Protein AF-0000000086162799 (afdb_homodimer)

Organism: Pythium oligandrum (NCBI:txid41045)

Structure (mmCIF, N/CA/C/O backbone):
data_AF-0000000086162799-model_v1
#
loop_
_entity.id
_entity.type
_entity.pdbx_description
1 polymer 'Uncharacterized protein'
#
loop_
_atom_site.group_PDB
_atom_site.id
_atom_site.type_symbol
_atom_site.label_atom_id
_atom_site.label_alt_id
_atom_site.label_comp_id
_atom_site.label_asym_id
_atom_site.label_entity_id
_atom_site.label_seq_id
_atom_site.pdbx_PDB_ins_code
_atom_site.Cartn_x
_atom_site.Cartn_y
_atom_site.Cartn_z
_atom_site.occupancy
_atom_site.B_iso_or_equiv
_atom_site.auth_seq_id
_atom_site.auth_comp_id
_atom_site.auth_asym_id
_atom_site.auth_atom_id
_atom_site.pdbx_PDB_model_num
ATOM 1 N N . MET A 1 1 ? -2.451 -15.898 4.535 1 52.12 1 MET A N 1
ATOM 2 C CA . MET A 1 1 ? -1.675 -14.727 4.156 1 52.12 1 MET A CA 1
ATOM 3 C C . MET A 1 1 ? -0.323 -14.711 4.863 1 52.12 1 MET A C 1
ATOM 5 O O . MET A 1 1 ? -0.247 -14.945 6.07 1 52.12 1 MET A O 1
ATOM 9 N N . THR A 1 2 ? 0.793 -15.008 4.191 1 46.12 2 THR A N 1
ATOM 10 C CA . THR A 1 2 ? 2.139 -14.852 4.73 1 46.12 2 THR A CA 1
ATOM 11 C C . THR A 1 2 ? 2.725 -13.5 4.332 1 46.12 2 THR A C 1
ATOM 13 O O . THR A 1 2 ? 2.49 -13.016 3.221 1 46.12 2 THR A O 1
ATOM 16 N N . MET A 1 3 ? 3.17 -12.664 5.352 1 49.47 3 MET A N 1
ATOM 17 C CA . MET A 1 3 ? 3.826 -11.375 5.129 1 49.47 3 MET A CA 1
ATOM 18 C C . MET A 1 3 ? 5.344 -11.531 5.168 1 49.47 3 MET A C 1
ATOM 20 O O . MET A 1 3 ? 5.883 -12.203 6.047 1 49.47 3 MET A O 1
ATOM 24 N N . ALA A 1 4 ? 5.926 -11.344 4.137 1 47.25 4 ALA A N 1
ATOM 25 C CA . ALA A 1 4 ? 7.383 -11.234 4.172 1 47.25 4 ALA A CA 1
ATOM 26 C C . ALA A 1 4 ? 7.816 -9.805 4.488 1 47.25 4 ALA A C 1
ATOM 28 O O . ALA A 1 4 ? 7.434 -8.859 3.789 1 47.25 4 ALA A O 1
ATOM 29 N N . SER A 1 5 ? 8.227 -9.547 5.676 1 52.22 5 SER A N 1
ATOM 30 C CA . SER A 1 5 ? 8.719 -8.234 6.07 1 52.22 5 SER A CA 1
ATOM 31 C C . SER A 1 5 ? 10.07 -8.336 6.777 1 52.22 5 SER A C 1
ATOM 33 O O . SER A 1 5 ? 10.219 -9.102 7.73 1 52.22 5 SER A O 1
ATOM 35 N N . PRO A 1 6 ? 11.227 -7.969 6.199 1 43.97 6 PRO A N 1
ATOM 36 C CA . PRO A 1 6 ? 12.445 -7.902 7.012 1 43.97 6 PRO A CA 1
ATOM 37 C C . PRO A 1 6 ? 12.352 -6.855 8.125 1 43.97 6 PRO A C 1
ATOM 39 O O . PRO A 1 6 ? 12.32 -5.656 7.844 1 43.97 6 PRO A O 1
ATOM 42 N N . ARG A 1 7 ? 11.672 -7.109 9.117 1 46.56 7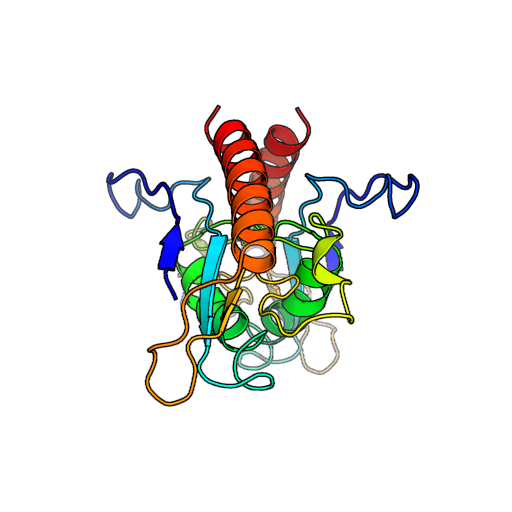 ARG A N 1
ATOM 43 C CA . ARG A 1 7 ? 11.594 -6.172 10.234 1 46.56 7 ARG A CA 1
ATOM 44 C C . ARG A 1 7 ? 12.828 -6.277 11.125 1 46.56 7 ARG A C 1
ATOM 46 O O . ARG A 1 7 ? 13.273 -7.379 11.453 1 46.56 7 ARG A O 1
ATOM 53 N N . SER A 1 8 ? 13.836 -5.301 11.133 1 41.06 8 SER A N 1
ATOM 54 C CA . SER A 1 8 ? 14.766 -5.324 12.266 1 41.06 8 SER A CA 1
ATOM 55 C C . SER A 1 8 ? 14.047 -5.02 13.578 1 41.06 8 SER A C 1
ATOM 57 O O . SER A 1 8 ? 13.078 -4.262 13.594 1 41.06 8 SER A O 1
ATOM 59 N N . ARG A 1 9 ? 14.273 -5.781 14.672 1 35.62 9 ARG A N 1
ATOM 60 C CA . ARG A 1 9 ? 13.766 -5.82 16.047 1 35.62 9 ARG A CA 1
ATOM 61 C C . ARG A 1 9 ? 13.992 -4.488 16.75 1 35.62 9 ARG A C 1
ATOM 63 O O . ARG A 1 9 ? 13.781 -4.375 17.953 1 35.62 9 ARG A O 1
ATOM 70 N N . ASP A 1 10 ? 14.82 -3.58 16.531 1 38.56 10 ASP A N 1
ATOM 71 C CA . ASP A 1 10 ? 15.062 -2.682 17.656 1 38.56 10 ASP A CA 1
ATOM 72 C C . ASP A 1 10 ? 13.797 -1.897 18.016 1 38.56 10 ASP A C 1
ATOM 74 O O . ASP A 1 10 ? 12.836 -1.879 17.25 1 38.56 10 ASP A O 1
ATOM 78 N N . ASP A 1 11 ? 13.922 -0.821 19.109 1 37.22 11 ASP A N 1
ATOM 79 C CA . ASP A 1 11 ? 12.969 -0.041 19.891 1 37.22 11 ASP A CA 1
ATOM 80 C C . ASP A 1 11 ? 11.953 0.659 19 1 37.22 11 ASP A C 1
ATOM 82 O O . ASP A 1 11 ? 12.32 1.235 17.969 1 37.22 11 ASP A O 1
ATOM 86 N N . TRP A 1 12 ? 10.758 0.362 19.25 1 36.38 12 TRP A N 1
ATOM 87 C CA . TRP A 1 12 ? 9.641 0.84 18.453 1 36.38 12 TRP A CA 1
ATOM 88 C C . TRP A 1 12 ? 9.836 2.301 18.062 1 36.38 12 TRP A C 1
ATOM 90 O O . TRP A 1 12 ? 9.352 2.738 17.016 1 36.38 12 TRP A O 1
ATOM 100 N N . ARG A 1 13 ? 10.055 3.252 18.984 1 41.31 13 ARG A N 1
ATOM 101 C CA . ARG A 1 13 ? 10.391 4.66 18.781 1 41.31 13 ARG A CA 1
ATOM 102 C C . ARG A 1 13 ? 11.656 4.809 17.938 1 41.31 13 ARG A C 1
ATOM 104 O O . ARG A 1 13 ? 11.844 5.82 17.266 1 41.31 13 ARG A O 1
ATOM 111 N N . LYS A 1 14 ? 12.719 4.152 18.359 1 43.19 14 LYS A N 1
ATOM 112 C CA . LYS A 1 14 ? 13.875 3.879 17.516 1 43.19 14 LYS A CA 1
ATOM 113 C C . LYS A 1 14 ? 13.477 3.041 16.297 1 43.19 14 LYS A C 1
ATOM 115 O O . LYS A 1 14 ? 14.312 2.758 15.43 1 43.19 14 LYS A O 1
ATOM 120 N N . ALA A 1 15 ? 12.438 2.188 16.156 1 41.62 15 ALA A N 1
ATOM 121 C CA . ALA A 1 15 ? 11.742 1.042 15.586 1 41.62 15 ALA A CA 1
ATOM 122 C C . ALA A 1 15 ? 11.07 1.414 14.266 1 41.62 15 ALA A C 1
ATOM 124 O O . ALA A 1 15 ? 10.555 0.546 13.555 1 41.62 15 ALA A O 1
ATOM 125 N N . PHE A 1 16 ? 10.406 2.494 14.273 1 45.44 16 PHE A N 1
ATOM 126 C CA . PHE A 1 16 ? 9.797 2.602 12.953 1 45.44 16 PHE A CA 1
ATOM 127 C C . PHE A 1 16 ? 10.867 2.666 11.867 1 45.44 16 PHE A C 1
ATOM 129 O O . PHE A 1 16 ? 11.375 3.744 11.555 1 45.44 16 PHE A O 1
ATOM 136 N N . PRO A 1 17 ? 11.477 1.625 11.852 1 48.66 17 PRO A N 1
ATOM 137 C CA . PRO A 1 17 ? 12.461 1.712 10.773 1 48.66 17 PRO A CA 1
ATOM 138 C C . PRO A 1 17 ? 11.898 2.393 9.523 1 48.66 17 PRO A C 1
ATOM 140 O O . PRO A 1 17 ? 10.734 2.188 9.172 1 48.66 17 PRO A O 1
ATOM 143 N N . LEU A 1 18 ? 12.406 3.576 9.297 1 54.09 18 LEU A N 1
ATOM 144 C CA . LEU A 1 18 ? 12.18 4.383 8.102 1 54.09 18 LEU A CA 1
ATOM 145 C C . LEU A 1 18 ? 11.969 3.5 6.879 1 54.09 18 LEU A C 1
ATOM 147 O O . LEU A 1 18 ? 11.344 3.922 5.906 1 54.09 18 LEU A O 1
ATOM 151 N N . PHE A 1 19 ? 12.422 2.146 7.105 1 62.25 19 PHE A N 1
ATOM 152 C CA . PHE A 1 19 ? 12.602 1.577 5.777 1 62.25 19 PHE A CA 1
ATOM 153 C C . PHE A 1 19 ? 12.078 0.145 5.727 1 62.25 19 PHE A C 1
ATOM 155 O O . PHE A 1 19 ? 12.562 -0.669 4.938 1 62.25 19 PHE A O 1
ATOM 162 N N . GLY A 1 20 ? 11.109 -0.149 6.719 1 81.81 20 GLY A N 1
ATOM 163 C CA . GLY A 1 20 ? 10.617 -1.504 6.516 1 81.81 20 GLY A CA 1
ATOM 164 C C . GLY A 1 20 ? 9.711 -1.637 5.305 1 81.81 20 GLY A C 1
ATOM 165 O O . GLY A 1 20 ? 9.078 -0.665 4.887 1 81.81 20 GLY A O 1
ATOM 166 N N . SER A 1 21 ? 9.852 -2.777 4.637 1 91.06 21 SER A N 1
ATOM 167 C CA . SER A 1 21 ? 9.008 -3.08 3.482 1 91.06 21 SER A CA 1
ATOM 168 C C . SER A 1 21 ? 8.273 -4.402 3.668 1 91.06 21 SER A C 1
ATOM 170 O O . SER A 1 21 ? 8.695 -5.25 4.457 1 91.06 21 SER A O 1
ATOM 172 N N . ALA A 1 22 ? 7.176 -4.449 3.062 1 93.44 22 ALA A N 1
ATOM 173 C CA . ALA A 1 22 ? 6.367 -5.664 3.152 1 93.44 22 ALA A CA 1
ATOM 174 C C . ALA A 1 22 ? 5.77 -6.027 1.798 1 93.44 22 ALA A C 1
ATOM 176 O O . ALA A 1 22 ? 5.445 -5.145 0.998 1 93.44 22 ALA A O 1
ATOM 177 N N . GLY A 1 23 ? 5.656 -7.289 1.52 1 94.31 23 GLY A N 1
ATOM 178 C CA . GLY A 1 23 ? 4.879 -7.902 0.453 1 94.31 23 GLY A CA 1
ATOM 179 C C . GLY A 1 23 ? 3.963 -9.008 0.942 1 94.31 23 GLY A C 1
ATOM 180 O O . GLY A 1 23 ? 4.031 -9.406 2.105 1 94.31 23 GLY A O 1
ATOM 181 N N . LEU A 1 24 ? 3.061 -9.445 0.029 1 95.38 24 LEU A N 1
ATOM 182 C CA . LEU A 1 24 ? 2.072 -10.414 0.487 1 95.38 24 LEU A CA 1
ATOM 183 C C . LEU A 1 24 ? 1.956 -11.578 -0.495 1 95.38 24 LEU A C 1
ATOM 185 O O . LEU A 1 24 ? 1.949 -11.367 -1.71 1 95.38 24 LEU A O 1
ATOM 189 N N . PHE A 1 25 ? 1.996 -12.75 0.114 1 96.12 25 PHE A N 1
ATOM 190 C CA . PHE A 1 25 ? 1.562 -13.977 -0.544 1 96.12 25 PHE A CA 1
ATOM 191 C C . PHE A 1 25 ? 0.274 -14.5 0.08 1 96.12 25 PHE A C 1
ATOM 193 O O . PHE A 1 25 ? 0.104 -14.445 1.3 1 96.12 25 PHE A O 1
ATOM 200 N N . PHE A 1 26 ? -0.646 -14.977 -0.765 1 93.75 26 PHE A N 1
ATOM 201 C CA . PHE A 1 26 ? -1.886 -15.438 -0.149 1 93.75 26 PHE A CA 1
ATOM 202 C C . PHE A 1 26 ? -2.369 -16.719 -0.797 1 93.75 26 PHE A C 1
ATOM 204 O O . PHE A 1 26 ? -1.977 -17.047 -1.92 1 93.75 26 PHE A O 1
ATOM 211 N N . SER A 1 27 ? -3.074 -17.5 -0.075 1 94.62 27 SER A N 1
ATOM 212 C CA . SER A 1 27 ? -3.74 -18.734 -0.477 1 94.62 27 SER A CA 1
ATOM 213 C C . SER A 1 27 ? -5.25 -18.625 -0.299 1 94.62 27 SER A C 1
ATOM 215 O O . SER A 1 27 ? -5.73 -18.266 0.777 1 94.62 27 SER A O 1
ATOM 217 N N . ILE A 1 28 ? -5.953 -18.906 -1.344 1 93.5 28 ILE A N 1
ATOM 218 C CA . ILE A 1 28 ? -7.395 -18.672 -1.33 1 93.5 28 ILE A CA 1
ATOM 219 C C . ILE A 1 28 ? -8.133 -19.953 -1.701 1 93.5 28 ILE A C 1
ATOM 221 O O . ILE A 1 28 ? -7.621 -20.766 -2.477 1 93.5 28 ILE A O 1
ATOM 225 N N . GLY A 1 29 ? -9.305 -20.094 -1.193 1 93.5 29 GLY A N 1
ATOM 226 C CA . GLY A 1 29 ? -10.023 -21.344 -1.344 1 93.5 29 GLY A CA 1
ATOM 227 C C . GLY A 1 29 ? -10.852 -21.406 -2.609 1 93.5 29 GLY A C 1
ATOM 228 O O . GLY A 1 29 ? -11.227 -22.5 -3.061 1 93.5 29 GLY A O 1
ATOM 229 N N . THR A 1 30 ? -11.25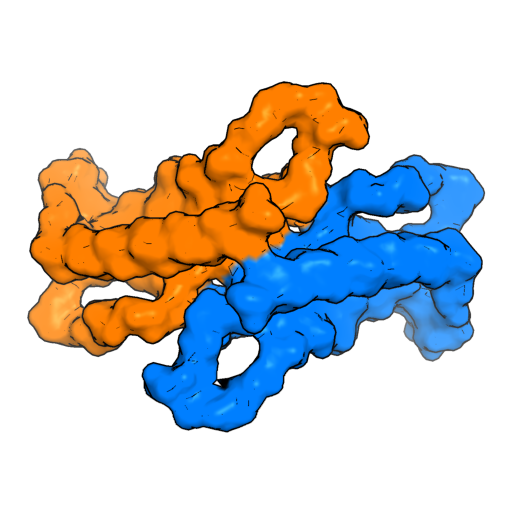8 -20.266 -3.143 1 92.38 30 THR A N 1
ATOM 230 C CA . THR A 1 30 ? -12.125 -20.219 -4.316 1 92.38 30 THR A CA 1
ATOM 231 C C . THR A 1 30 ? -11.562 -19.266 -5.363 1 92.38 30 THR A C 1
ATOM 233 O O . THR A 1 30 ? -10.719 -18.422 -5.051 1 92.38 30 THR A O 1
ATOM 236 N N . LEU A 1 31 ? -11.922 -19.359 -6.625 1 88.81 31 LEU A N 1
ATOM 237 C CA . LEU A 1 31 ? -11.422 -18.547 -7.727 1 88.81 31 LEU A CA 1
ATOM 238 C C . LEU A 1 31 ? -11.734 -17.062 -7.504 1 88.81 31 LEU A C 1
ATOM 240 O O . LEU A 1 31 ? -10.898 -16.203 -7.77 1 88.81 31 LEU A O 1
ATOM 244 N N . GLY A 1 32 ? -12.898 -16.672 -7.066 1 82.69 32 GLY A N 1
ATOM 245 C CA . GLY A 1 32 ? -13.344 -15.297 -6.992 1 82.69 32 GLY A CA 1
ATOM 246 C C . GLY A 1 32 ? -13.172 -14.688 -5.609 1 82.69 32 GLY A C 1
ATOM 247 O O . GLY A 1 32 ? -13.43 -13.5 -5.414 1 82.69 32 GLY A O 1
ATOM 248 N N . GLY A 1 33 ? -12.773 -15.477 -4.715 1 85 33 GLY A N 1
ATOM 249 C CA . GLY A 1 33 ? -12.789 -15.008 -3.34 1 85 33 GLY A CA 1
ATOM 250 C C . GLY A 1 33 ? -11.406 -14.656 -2.812 1 85 33 GLY A C 1
ATOM 251 O O . GLY A 1 33 ? -10.547 -15.523 -2.686 1 85 33 GLY A O 1
ATOM 252 N N . GLY A 1 34 ? -11.164 -13.336 -2.514 1 90.31 34 GLY A N 1
ATOM 253 C CA . GLY A 1 34 ? -10.055 -12.992 -1.644 1 90.31 34 GLY A CA 1
ATOM 254 C C . GLY A 1 34 ? -8.773 -12.703 -2.4 1 90.31 34 GLY A C 1
ATOM 255 O O . GLY A 1 34 ? -7.73 -12.438 -1.792 1 90.31 34 GLY A O 1
ATOM 256 N N . GLN A 1 35 ? -8.812 -12.766 -3.799 1 91.12 35 GLN A N 1
ATOM 257 C CA . GLN A 1 35 ? -7.59 -12.5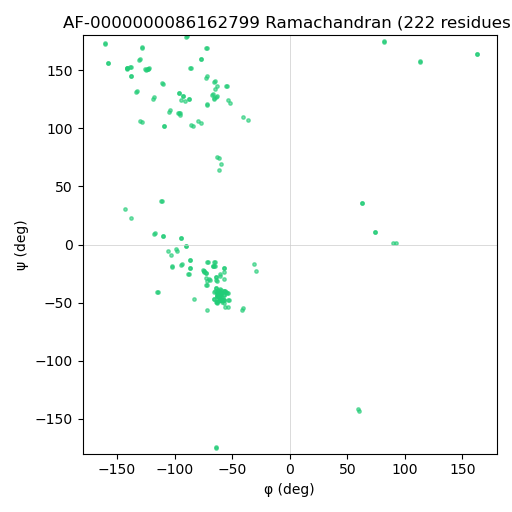55 -4.566 1 91.12 35 GLN A CA 1
ATOM 258 C C . GLN A 1 35 ? -7.062 -11.141 -4.387 1 91.12 35 GLN A C 1
ATOM 260 O O . GLN A 1 35 ? -5.852 -10.906 -4.438 1 91.12 35 GLN A O 1
ATOM 265 N N . GLU A 1 36 ? -7.969 -10.195 -4.109 1 93.12 36 GLU A N 1
ATOM 266 C CA . GLU A 1 36 ? -7.562 -8.805 -3.941 1 93.12 36 GLU A CA 1
ATOM 267 C C . GLU A 1 36 ? -7.793 -8.328 -2.51 1 93.12 36 GLU A C 1
ATOM 269 O O . GLU A 1 36 ? -6.926 -7.688 -1.915 1 93.12 36 GLU A O 1
ATOM 274 N N . THR A 1 37 ? -8.953 -8.742 -1.933 1 94.25 37 THR A N 1
ATOM 275 C CA . THR A 1 37 ? -9.367 -8.148 -0.667 1 94.25 37 THR A CA 1
ATOM 276 C C . THR A 1 37 ? -8.5 -8.656 0.479 1 94.25 37 THR A C 1
ATOM 278 O O . THR A 1 37 ? -8.297 -7.949 1.47 1 94.25 37 THR A O 1
ATOM 281 N N . THR A 1 38 ? -7.988 -9.859 0.362 1 93.19 38 THR A N 1
ATOM 282 C CA . THR A 1 38 ? -7.102 -10.359 1.404 1 93.19 38 THR A CA 1
ATOM 283 C C . THR A 1 38 ? -5.891 -9.445 1.57 1 93.19 38 THR A C 1
ATOM 285 O O . THR A 1 38 ? -5.594 -9 2.68 1 93.19 38 THR A O 1
ATOM 288 N N . ALA A 1 39 ? -5.238 -9.102 0.548 1 93 39 ALA A N 1
ATOM 289 C CA . ALA A 1 39 ? -4.094 -8.203 0.594 1 93 39 ALA A CA 1
ATOM 290 C C . ALA A 1 39 ? -4.52 -6.797 1.016 1 93 39 ALA A C 1
ATOM 292 O O . ALA A 1 39 ? -3.887 -6.18 1.878 1 93 39 ALA A O 1
ATOM 293 N N . TYR A 1 40 ? -5.566 -6.344 0.387 1 95.12 40 TYR A N 1
ATOM 294 C CA . TYR A 1 40 ? -6.07 -5.008 0.664 1 95.12 40 TYR A CA 1
ATOM 295 C C . TYR A 1 40 ? -6.332 -4.82 2.154 1 95.12 40 TYR A C 1
ATOM 297 O O . TYR A 1 40 ? -6 -3.777 2.723 1 95.12 40 TYR A O 1
ATOM 305 N N . SER A 1 41 ? -6.883 -5.801 2.805 1 95.12 41 SER A N 1
ATOM 306 C CA . SER A 1 41 ? -7.281 -5.703 4.203 1 95.12 41 SER A CA 1
ATOM 307 C C . SER A 1 41 ? -6.066 -5.691 5.125 1 95.12 41 SER A C 1
ATOM 309 O O . SER A 1 41 ? -6.176 -5.34 6.301 1 95.12 41 SER A O 1
ATOM 311 N N . ALA A 1 42 ? -4.902 -6.055 4.645 1 94.62 42 ALA A N 1
ATOM 312 C CA . ALA A 1 42 ? -3.688 -6.07 5.457 1 94.62 42 ALA A CA 1
ATOM 313 C C . ALA A 1 42 ? -3.01 -4.703 5.457 1 94.62 42 ALA A C 1
ATOM 315 O O . ALA A 1 42 ? -2.143 -4.434 6.289 1 94.62 42 ALA A O 1
ATOM 316 N N . LEU A 1 43 ? -3.385 -3.848 4.617 1 95.06 43 LEU A N 1
ATOM 317 C CA . LEU A 1 43 ? -2.635 -2.625 4.352 1 95.06 43 LEU A CA 1
ATOM 318 C C . LEU A 1 43 ? -2.752 -1.652 5.523 1 95.06 43 LEU A C 1
ATOM 320 O O . LEU A 1 43 ? -1.795 -0.944 5.844 1 95.06 43 LEU A O 1
ATOM 324 N N . PRO A 1 44 ? -3.928 -1.615 6.195 1 94.31 44 PRO A N 1
ATOM 325 C CA . PRO A 1 44 ? -3.941 -0.75 7.375 1 94.31 44 PRO A CA 1
ATOM 326 C C . PRO A 1 44 ? -2.859 -1.115 8.391 1 94.31 44 PRO A C 1
ATOM 328 O O . PRO A 1 44 ? -2.219 -0.229 8.961 1 94.31 44 PRO A O 1
ATOM 331 N N . PHE A 1 45 ? -2.648 -2.42 8.578 1 92.12 45 PHE A N 1
ATOM 332 C CA . PHE A 1 45 ? -1.582 -2.836 9.477 1 92.12 45 PHE A CA 1
ATOM 333 C C . PHE A 1 45 ? -0.229 -2.338 8.984 1 92.12 45 PHE A C 1
ATOM 335 O O . PHE A 1 45 ? 0.578 -1.834 9.773 1 92.12 45 PHE A O 1
ATOM 342 N N . PHE A 1 46 ? 0.019 -2.424 7.699 1 92.44 46 PHE A N 1
ATOM 343 C CA . PHE A 1 46 ? 1.29 -1.976 7.145 1 92.44 46 PHE A CA 1
ATOM 344 C C . PHE A 1 46 ? 1.483 -0.481 7.371 1 92.44 46 PHE A C 1
ATOM 346 O O . PHE A 1 46 ? 2.545 -0.049 7.828 1 92.44 46 PHE A O 1
ATOM 353 N N . ALA A 1 47 ? 0.489 0.322 7.082 1 93.5 47 ALA A N 1
ATOM 354 C CA . ALA A 1 47 ? 0.58 1.771 7.238 1 93.5 47 ALA A CA 1
ATOM 355 C C . ALA A 1 47 ? 0.854 2.148 8.688 1 93.5 47 ALA A C 1
ATOM 357 O O . ALA A 1 47 ? 1.723 2.977 8.969 1 93.5 47 ALA A O 1
ATOM 358 N N . HIS A 1 48 ? 0.179 1.448 9.609 1 92.81 48 HIS A N 1
ATOM 359 C CA . HIS A 1 48 ? 0.318 1.793 11.023 1 92.81 48 HIS A CA 1
ATOM 360 C C . HIS A 1 48 ? 1.666 1.337 11.57 1 92.81 48 HIS A C 1
ATOM 362 O O . HIS A 1 48 ? 2.197 1.94 12.508 1 92.81 48 HIS A O 1
ATOM 368 N N . GLN A 1 49 ? 2.234 0.372 10.914 1 90.62 49 GLN A N 1
ATOM 369 C CA . GLN A 1 49 ? 3.551 -0.103 11.328 1 90.62 49 GLN A CA 1
ATOM 370 C C . GLN A 1 49 ? 4.656 0.589 10.531 1 90.62 49 GLN A C 1
ATOM 372 O O . GLN A 1 49 ? 5.828 0.214 10.633 1 90.62 49 GLN A O 1
ATOM 377 N N . SER A 1 50 ? 4.289 1.536 9.734 1 91.38 50 SER A N 1
ATOM 378 C CA . SER A 1 50 ? 5.23 2.332 8.953 1 91.38 50 SER A CA 1
ATOM 379 C C . SER A 1 50 ? 5.992 1.465 7.957 1 91.38 50 SER A C 1
ATOM 381 O O . SER A 1 50 ? 7.191 1.661 7.746 1 91.38 50 SER A O 1
ATOM 383 N N . LEU A 1 51 ? 5.309 0.476 7.41 1 90.94 51 LEU A N 1
ATOM 384 C CA . LEU A 1 51 ? 5.918 -0.409 6.422 1 90.94 51 LEU A CA 1
ATOM 385 C C . LEU A 1 51 ? 5.582 0.044 5.008 1 90.94 51 LEU A C 1
ATOM 387 O O . LEU A 1 51 ? 4.422 0.346 4.707 1 90.94 51 LEU A O 1
ATOM 391 N N . THR A 1 52 ? 6.602 0.137 4.195 1 92.44 52 THR A N 1
ATOM 392 C CA . THR A 1 52 ? 6.422 0.364 2.764 1 92.44 52 THR A CA 1
ATOM 393 C C . THR A 1 52 ? 5.875 -0.887 2.084 1 92.44 52 THR A C 1
ATOM 395 O O . THR A 1 52 ? 6.461 -1.966 2.193 1 92.44 52 THR A O 1
ATOM 398 N N . TYR A 1 53 ? 4.727 -0.77 1.474 1 93.62 53 TYR A N 1
ATOM 399 C CA . TYR A 1 53 ? 4.137 -1.911 0.78 1 93.62 53 TYR A CA 1
ATOM 400 C C . TYR A 1 53 ? 4.645 -1.997 -0.654 1 93.62 53 TYR A C 1
ATOM 402 O O . TYR A 1 53 ? 4.512 -1.042 -1.425 1 93.62 53 TYR A O 1
ATOM 410 N N . VAL A 1 54 ? 5.18 -3.148 -0.956 1 93.69 54 VAL A N 1
ATOM 411 C CA . VAL A 1 54 ? 5.68 -3.445 -2.295 1 93.69 54 VAL A CA 1
ATOM 412 C C . VAL A 1 54 ? 4.758 -4.453 -2.98 1 93.69 54 VAL A C 1
ATOM 414 O O . VAL A 1 54 ? 4.836 -5.652 -2.719 1 93.69 54 VAL A O 1
ATOM 417 N N . PRO A 1 55 ? 3.918 -3.973 -3.863 1 95 55 PRO A N 1
ATOM 418 C CA . PRO A 1 55 ? 3.039 -4.914 -4.559 1 95 55 PRO A CA 1
ATOM 419 C C . PRO A 1 55 ? 3.758 -5.695 -5.656 1 95 55 PRO A C 1
ATOM 421 O O . PRO A 1 55 ? 4.832 -5.289 -6.102 1 95 55 PRO A O 1
ATOM 424 N N . LEU A 1 56 ? 3.166 -6.852 -6.047 1 94.31 56 LEU A N 1
ATOM 425 C CA . LEU A 1 56 ? 3.619 -7.531 -7.258 1 94.31 56 LEU A CA 1
ATOM 426 C C . LEU A 1 56 ? 3.389 -6.664 -8.492 1 94.31 56 LEU A C 1
ATOM 428 O O . LEU A 1 56 ? 4.254 -6.57 -9.359 1 94.31 56 LEU A O 1
ATOM 432 N N . GLY A 1 57 ? 2.221 -6.043 -8.484 1 93.19 57 GLY A N 1
ATOM 433 C CA . GLY A 1 57 ? 1.82 -5.371 -9.711 1 93.19 57 GLY A CA 1
ATOM 434 C C . GLY A 1 57 ? 1.708 -6.305 -10.898 1 93.19 57 GLY A C 1
ATOM 435 O O . GLY A 1 57 ? 1.189 -7.418 -10.773 1 93.19 57 GLY A O 1
ATOM 436 N N . TYR A 1 58 ? 2.109 -5.789 -12.062 1 91.44 58 TYR A N 1
ATOM 437 C CA . TYR A 1 58 ? 2.068 -6.613 -13.266 1 91.44 58 TYR A CA 1
ATOM 438 C C . TYR A 1 58 ? 3.475 -6.953 -13.742 1 91.44 58 TYR A C 1
ATOM 440 O O . TYR A 1 58 ? 3.734 -7 -14.945 1 91.44 58 TYR A O 1
ATOM 448 N N . ARG A 1 59 ? 4.258 -7.172 -12.75 1 90.06 59 ARG A N 1
ATOM 449 C CA . ARG A 1 59 ? 5.637 -7.543 -13.055 1 90.06 59 ARG A CA 1
ATOM 450 C C . ARG A 1 59 ? 5.703 -8.945 -13.656 1 90.06 59 ARG A C 1
ATOM 452 O O . ARG A 1 59 ? 6.656 -9.273 -14.367 1 90.06 59 ARG A O 1
ATOM 459 N N . SER A 1 60 ? 4.816 -9.734 -13.297 1 94.06 60 SER A N 1
ATOM 460 C CA . SER A 1 60 ? 4.734 -11.07 -13.891 1 94.06 60 SER A CA 1
ATOM 461 C C . SER A 1 60 ? 3.719 -11.102 -15.023 1 94.06 60 SER A C 1
ATOM 463 O O . SER A 1 60 ? 2.51 -11.047 -14.789 1 94.06 60 SER A O 1
ATOM 465 N N . PRO A 1 61 ? 4.133 -11.305 -16.281 1 93.94 61 PRO A N 1
ATOM 466 C CA . PRO A 1 61 ? 3.166 -11.414 -17.375 1 93.94 61 PRO A CA 1
ATOM 467 C C . PRO A 1 61 ? 2.279 -12.656 -17.25 1 93.94 61 PRO A C 1
ATOM 469 O O . PRO A 1 61 ? 1.242 -12.742 -17.906 1 93.94 61 PRO A O 1
ATOM 472 N N . LEU A 1 62 ? 2.691 -13.547 -16.422 1 96.31 62 LEU A N 1
ATOM 473 C CA . LEU A 1 62 ? 1.952 -14.797 -16.25 1 96.31 62 LEU A CA 1
ATOM 474 C C . LEU A 1 62 ? 0.586 -14.531 -15.617 1 96.31 62 LEU A C 1
ATOM 476 O O . LEU A 1 62 ? -0.307 -15.375 -15.688 1 96.31 62 LEU A O 1
ATOM 480 N N . LEU A 1 63 ? 0.434 -13.383 -15.008 1 95.88 63 LEU A N 1
ATOM 481 C CA . LEU A 1 63 ? -0.843 -13.016 -14.406 1 95.88 63 LEU A CA 1
ATOM 482 C C . LEU A 1 63 ? -1.922 -12.859 -15.477 1 95.88 63 LEU A C 1
ATOM 484 O O . LEU A 1 63 ? -3.115 -12.938 -15.172 1 95.88 63 LEU A O 1
ATOM 488 N N . PHE A 1 64 ? -1.525 -12.688 -16.703 1 96.38 64 PHE A N 1
ATOM 489 C CA . PHE A 1 64 ? -2.479 -12.461 -17.781 1 96.38 64 PHE A CA 1
ATOM 490 C C . PHE A 1 64 ? -2.916 -13.781 -18.406 1 96.38 64 PHE A C 1
ATOM 492 O O . PHE A 1 64 ? -3.764 -13.797 -19.297 1 96.38 64 PHE A O 1
ATOM 499 N N . ASN A 1 65 ? -2.35 -14.93 -17.891 1 97.31 65 ASN A N 1
ATOM 500 C CA . ASN A 1 65 ? -2.717 -16.234 -18.422 1 97.31 65 ASN A CA 1
ATOM 501 C C . ASN A 1 65 ? -4.191 -16.547 -18.188 1 97.31 65 ASN A C 1
ATOM 503 O O . ASN A 1 65 ? -4.66 -16.5 -17.047 1 97.31 65 ASN A O 1
ATOM 507 N N . LEU A 1 66 ? -4.945 -16.922 -19.266 1 96.81 66 LEU A N 1
ATOM 508 C CA . LEU A 1 66 ? -6.355 -17.266 -19.172 1 96.81 66 LEU A CA 1
ATOM 509 C C . LEU A 1 66 ? -6.586 -18.719 -19.594 1 96.81 66 LEU A C 1
ATOM 511 O O . LEU A 1 66 ? -7.727 -19.125 -19.812 1 96.81 66 LEU A O 1
ATOM 515 N N . GLU A 1 67 ? -5.547 -19.391 -19.766 1 97.56 67 GLU A N 1
ATOM 516 C CA . GLU A 1 67 ? -5.648 -20.75 -20.297 1 97.56 67 GLU A CA 1
ATOM 517 C C . GLU A 1 67 ? -5.691 -21.781 -19.172 1 97.56 67 GLU A C 1
ATOM 519 O O . GLU A 1 67 ? -6.02 -22.938 -19.406 1 97.56 67 GLU A O 1
ATOM 524 N N . GLU A 1 68 ? -5.293 -21.375 -18.016 1 96.31 68 GLU A N 1
ATOM 525 C CA . GLU A 1 68 ? -5.395 -22.281 -16.859 1 96.31 68 GLU A CA 1
ATOM 526 C C . GLU A 1 68 ? -5.816 -21.516 -15.609 1 96.31 68 GLU A C 1
ATOM 528 O O . GLU A 1 68 ? -5.516 -20.328 -15.469 1 96.31 68 GLU A O 1
ATOM 533 N N . VAL A 1 69 ? -6.492 -22.281 -14.742 1 95.62 69 VAL A N 1
ATOM 534 C CA . VAL A 1 69 ? -6.902 -21.719 -13.461 1 95.62 69 VAL A CA 1
ATOM 535 C C . VAL A 1 69 ? -5.672 -21.422 -12.609 1 95.62 69 VAL A C 1
ATOM 537 O O . VAL A 1 69 ? -4.785 -22.266 -12.477 1 95.62 69 VAL A O 1
ATOM 540 N N . HIS A 1 70 ? -5.586 -20.234 -12.094 1 96.69 70 HIS A N 1
ATOM 541 C CA . HIS A 1 70 ? -4.5 -19.859 -11.195 1 96.69 70 HIS A CA 1
ATOM 542 C C . HIS A 1 70 ? -4.887 -18.672 -10.32 1 96.69 70 HIS A C 1
ATOM 544 O O . HIS A 1 70 ? -5.773 -17.891 -10.68 1 96.69 70 HIS A O 1
ATOM 550 N N . GLY A 1 71 ? -4.246 -18.547 -9.188 1 95.88 71 GLY A N 1
ATOM 551 C CA . GLY A 1 71 ? -4.391 -17.391 -8.32 1 95.88 71 GLY A CA 1
ATOM 552 C C . GLY A 1 71 ? -3.404 -16.281 -8.633 1 95.88 71 GLY A C 1
ATOM 553 O O . GLY A 1 71 ? -2.598 -16.406 -9.562 1 95.88 71 GLY A O 1
ATOM 554 N N . GLY A 1 72 ? -3.602 -15.211 -7.785 1 96.06 72 GLY A N 1
ATOM 555 C CA . GLY A 1 72 ? -2.717 -14.062 -7.91 1 96.06 72 GLY A CA 1
ATOM 556 C C . GLY A 1 72 ? -3.422 -12.82 -8.414 1 96.06 72 GLY A C 1
ATOM 557 O O . GLY A 1 72 ? -4.465 -12.906 -9.062 1 96.06 72 GLY A O 1
ATOM 558 N N . SER A 1 73 ? -2.893 -11.805 -8.141 1 96.06 73 SER A N 1
ATOM 559 C CA . SER A 1 73 ? -3.352 -10.469 -8.523 1 96.06 73 SER A CA 1
ATOM 560 C C . SER A 1 73 ? -2.219 -9.453 -8.438 1 96.06 73 SER A C 1
ATOM 562 O O . SER A 1 73 ? -1.125 -9.766 -7.969 1 96.06 73 SER A O 1
ATOM 564 N N . PRO A 1 74 ? -2.449 -8.258 -8.883 1 94.94 74 PRO A N 1
ATOM 565 C CA . PRO A 1 74 ? -1.414 -7.234 -8.719 1 94.94 74 PRO A CA 1
ATOM 566 C C . PRO A 1 74 ? -1.002 -7.031 -7.266 1 94.94 74 PRO A C 1
ATOM 568 O O . PRO A 1 74 ? 0.089 -6.523 -6.992 1 94.94 74 PRO A O 1
ATOM 571 N N . TRP A 1 75 ? -1.82 -7.422 -6.34 1 96.06 75 TRP A N 1
ATOM 572 C CA . TRP A 1 75 ? -1.556 -7.23 -4.918 1 96.06 75 TRP A CA 1
ATOM 573 C C . TRP A 1 75 ? -0.469 -8.18 -4.434 1 96.06 75 TRP A C 1
ATOM 575 O O . TRP A 1 75 ? 0.159 -7.945 -3.4 1 96.06 75 TRP A O 1
ATOM 585 N N . GLY A 1 76 ? -0.331 -9.266 -5.129 1 96.25 76 GLY A N 1
ATOM 586 C CA . GLY A 1 76 ? 0.618 -10.305 -4.762 1 96.25 76 GLY A CA 1
ATOM 587 C C . GLY A 1 76 ? 0.336 -11.641 -5.43 1 96.25 76 GLY A C 1
ATOM 588 O O . GLY A 1 76 ? -0.753 -11.852 -5.969 1 96.25 76 GLY A O 1
ATOM 589 N N . ALA A 1 77 ? 1.388 -12.461 -5.348 1 96.81 77 ALA A N 1
ATOM 590 C CA . ALA A 1 77 ? 1.223 -13.836 -5.797 1 96.81 77 ALA A CA 1
ATOM 591 C C . ALA A 1 77 ? 0.235 -14.586 -4.906 1 96.81 77 ALA A C 1
ATOM 593 O O . ALA A 1 77 ? 0.2 -14.375 -3.691 1 96.81 77 ALA A O 1
ATOM 594 N N . GLY A 1 78 ? -0.561 -15.375 -5.52 1 95.5 78 GLY A N 1
ATOM 595 C CA . GLY A 1 78 ? -1.565 -16.156 -4.824 1 95.5 78 GLY A CA 1
ATOM 596 C C . GLY A 1 78 ? -1.732 -17.562 -5.395 1 95.5 78 GLY A C 1
ATOM 597 O O . GLY A 1 78 ? -1.44 -17.797 -6.57 1 95.5 78 GLY A O 1
ATOM 598 N N . VAL A 1 79 ? -2.145 -18.438 -4.512 1 95.75 79 VAL A N 1
ATOM 599 C CA . VAL A 1 79 ? -2.438 -19.812 -4.926 1 95.75 79 VAL A CA 1
ATOM 600 C C . VAL A 1 79 ? -3.879 -20.172 -4.57 1 95.75 79 VAL A C 1
ATOM 602 O O . VAL A 1 79 ? -4.48 -19.531 -3.695 1 95.75 79 VAL A O 1
ATOM 605 N N . LEU A 1 80 ? -4.395 -21.047 -5.363 1 96.44 80 LEU A N 1
ATOM 606 C CA . LEU A 1 80 ? -5.688 -21.625 -5.035 1 96.44 80 LEU A CA 1
ATOM 607 C C . LEU A 1 80 ? -5.512 -22.922 -4.242 1 96.44 80 LEU A C 1
ATOM 609 O O . LEU A 1 80 ? -4.789 -23.828 -4.672 1 96.44 80 LEU A O 1
ATOM 613 N N . ALA A 1 81 ? -6.203 -22.953 -3.113 1 95.56 81 ALA A N 1
ATOM 614 C CA . ALA A 1 81 ? -6.02 -24.109 -2.227 1 95.56 81 ALA A CA 1
ATOM 615 C C . ALA A 1 81 ? -7.18 -25.094 -2.354 1 95.56 81 ALA A C 1
ATOM 617 O O . ALA A 1 81 ? -7.059 -26.25 -1.969 1 95.56 81 ALA A O 1
ATOM 618 N N . GLY A 1 82 ? -8.297 -24.594 -2.906 1 94 82 GLY A N 1
ATOM 619 C CA . GLY A 1 82 ? -9.5 -25.406 -2.965 1 94 82 GLY A CA 1
ATOM 620 C C . GLY A 1 82 ? -10.289 -25.391 -1.672 1 94 82 GLY A C 1
ATOM 621 O O . GLY A 1 82 ? -9.836 -24.844 -0.665 1 94 82 GLY A O 1
ATOM 622 N N . ALA A 1 83 ? -11.5 -26.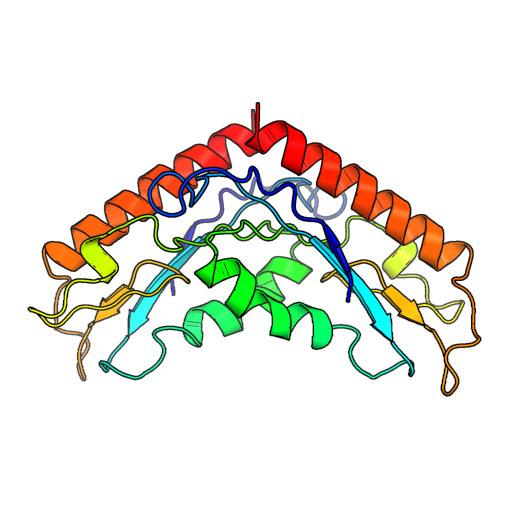062 -1.755 1 90.56 83 ALA A N 1
ATOM 623 C CA . ALA A 1 83 ? -12.438 -26.031 -0.637 1 90.56 83 ALA A CA 1
ATOM 624 C C . ALA A 1 83 ? -11.844 -26.719 0.595 1 90.56 83 ALA A C 1
ATOM 626 O O . ALA A 1 83 ? -12.125 -26.312 1.728 1 90.56 83 ALA A O 1
ATOM 627 N N . ASP A 1 84 ? -10.992 -27.703 0.368 1 93.62 84 ASP A N 1
ATOM 628 C CA . ASP A 1 84 ? -10.445 -28.422 1.514 1 93.62 84 ASP A CA 1
ATOM 629 C C . ASP A 1 84 ? -8.961 -28.109 1.698 1 93.62 84 ASP A C 1
ATOM 631 O O . ASP A 1 84 ? -8.281 -28.75 2.502 1 93.62 84 ASP A O 1
ATOM 635 N N . GLY A 1 85 ? -8.461 -27.172 0.94 1 93 85 GLY A N 1
ATOM 636 C CA . GLY A 1 85 ? -7.078 -26.75 1.062 1 93 85 GLY A CA 1
ATOM 637 C C . GLY A 1 85 ? -6.098 -27.75 0.482 1 93 85 GLY A C 1
ATOM 638 O O . GLY A 1 85 ? -4.891 -27.641 0.695 1 93 85 GLY A O 1
ATOM 639 N N . SER A 1 86 ? -6.531 -28.75 -0.232 1 94.56 86 SER A N 1
ATOM 640 C CA . SER A 1 86 ? -5.668 -29.844 -0.672 1 94.56 86 SER A CA 1
ATOM 641 C C . SER A 1 86 ? -4.977 -29.5 -1.989 1 94.56 86 SER A C 1
ATOM 643 O O . SER A 1 86 ? -3.994 -30.141 -2.363 1 94.56 86 SER A O 1
ATOM 645 N N . ARG A 1 87 ? -5.465 -28.578 -2.756 1 95.81 87 ARG A N 1
ATOM 646 C CA . ARG A 1 87 ? -4.859 -28.234 -4.039 1 95.81 87 ARG A CA 1
ATOM 647 C C . ARG A 1 87 ? -3.473 -27.625 -3.842 1 95.81 87 ARG A C 1
ATOM 649 O O . ARG A 1 87 ? -3.299 -26.703 -3.041 1 95.81 87 ARG A O 1
ATOM 656 N N . GLN A 1 88 ? -2.463 -28.125 -4.453 1 97.31 88 GLN A N 1
ATOM 657 C CA . GLN A 1 88 ? -1.104 -27.594 -4.41 1 97.31 88 GLN A CA 1
ATOM 658 C C . GLN A 1 88 ? -0.903 -26.516 -5.465 1 97.31 88 GLN A C 1
ATOM 660 O O . GLN A 1 88 ? -1.594 -26.5 -6.484 1 97.31 88 GLN A O 1
ATOM 665 N N . PRO A 1 89 ? -0.019 -25.625 -5.168 1 97.44 89 PRO A N 1
ATOM 666 C CA . PRO A 1 89 ? 0.258 -24.594 -6.172 1 97.44 89 PRO A CA 1
ATOM 667 C C . PRO A 1 89 ? 0.648 -25.188 -7.527 1 97.44 89 PRO A C 1
ATOM 669 O O . PRO A 1 89 ? 1.371 -26.188 -7.586 1 97.44 89 PRO A O 1
ATOM 672 N N . SER A 1 90 ? 0.141 -24.672 -8.586 1 97.81 90 SER A N 1
ATOM 673 C CA . SER A 1 90 ? 0.566 -25.062 -9.93 1 97.81 90 SER A CA 1
ATOM 674 C C . SER A 1 90 ? 1.95 -24.516 -10.25 1 97.81 90 SER A C 1
ATOM 676 O O . SER A 1 90 ? 2.469 -23.656 -9.523 1 97.81 90 SER A O 1
ATOM 678 N N . THR A 1 91 ? 2.547 -24.984 -11.359 1 98.38 91 THR A N 1
ATOM 679 C CA . THR A 1 91 ? 3.816 -24.438 -11.836 1 98.38 91 THR A CA 1
ATOM 680 C C . THR A 1 91 ? 3.691 -22.953 -12.148 1 98.38 91 THR A C 1
ATOM 682 O O . THR A 1 91 ? 4.57 -22.156 -11.797 1 98.38 91 THR A O 1
ATOM 685 N N . LEU A 1 92 ? 2.607 -22.562 -12.758 1 98.5 92 LEU A N 1
ATOM 686 C CA . LEU A 1 92 ? 2.367 -21.172 -13.102 1 98.5 92 LEU A CA 1
ATOM 687 C C . LEU A 1 92 ? 2.338 -20.297 -11.844 1 98.5 92 LEU A C 1
ATOM 689 O O . LEU A 1 92 ? 2.959 -19.234 -11.805 1 98.5 92 LEU A O 1
ATOM 693 N N . GLU A 1 93 ? 1.59 -20.734 -10.836 1 98.06 93 GLU A N 1
ATOM 694 C CA . GLU A 1 93 ? 1.495 -19.984 -9.586 1 98.06 93 GLU A CA 1
ATOM 695 C C . GLU A 1 93 ? 2.859 -19.875 -8.914 1 98.06 93 GLU A C 1
ATOM 697 O O . GLU A 1 93 ? 3.188 -18.828 -8.352 1 98.06 93 GLU A O 1
ATOM 702 N N . LEU A 1 94 ? 3.645 -20.922 -8.945 1 98.5 94 LEU A N 1
ATOM 703 C CA . LEU A 1 94 ? 4.984 -20.891 -8.375 1 98.5 94 LEU A CA 1
ATOM 704 C C . LEU A 1 94 ? 5.883 -19.922 -9.141 1 98.5 94 LEU A C 1
ATOM 706 O O . LEU A 1 94 ? 6.707 -19.234 -8.547 1 98.5 94 LEU A O 1
ATOM 710 N N . ASP A 1 95 ? 5.762 -19.922 -10.414 1 98.44 95 ASP A N 1
ATOM 711 C CA . ASP A 1 95 ? 6.551 -19 -11.234 1 98.44 95 ASP A CA 1
ATOM 712 C C . ASP A 1 95 ? 6.219 -17.547 -10.906 1 98.44 95 ASP A C 1
ATOM 714 O O . ASP A 1 95 ? 7.113 -16.703 -10.828 1 98.44 95 ASP A O 1
ATOM 718 N N . VAL A 1 96 ? 4.961 -17.25 -10.742 1 97.44 96 VAL A N 1
ATOM 719 C CA . VAL A 1 96 ? 4.547 -15.906 -10.352 1 97.44 96 VAL A CA 1
ATOM 720 C C . VAL A 1 96 ? 5.152 -15.547 -9 1 97.44 96 VAL A C 1
ATOM 722 O O . VAL A 1 96 ? 5.652 -14.43 -8.812 1 97.44 96 VAL A O 1
ATOM 725 N N . ALA A 1 97 ? 5.094 -16.484 -8.07 1 98 97 ALA A N 1
ATOM 726 C CA . ALA A 1 97 ? 5.652 -16.266 -6.742 1 98 97 ALA A CA 1
ATOM 727 C C . ALA A 1 97 ? 7.148 -15.984 -6.812 1 98 97 ALA A C 1
ATOM 729 O O . ALA A 1 97 ? 7.672 -15.172 -6.055 1 98 97 ALA A O 1
ATOM 730 N N . GLU A 1 98 ? 7.816 -16.656 -7.668 1 97.94 98 GLU A N 1
ATOM 731 C CA . GLU A 1 98 ? 9.25 -16.438 -7.84 1 97.94 98 GLU A CA 1
ATOM 732 C C . GLU A 1 98 ? 9.539 -15.023 -8.328 1 97.94 98 GLU A C 1
ATOM 734 O O . GLU A 1 98 ? 10.445 -14.359 -7.828 1 97.94 98 GLU A O 1
ATOM 739 N N . VAL A 1 99 ? 8.75 -14.57 -9.312 1 95.75 99 VAL A N 1
ATOM 740 C CA . VAL A 1 99 ? 8.906 -13.211 -9.812 1 95.75 99 VAL A CA 1
ATOM 741 C C . VAL A 1 99 ? 8.719 -12.211 -8.68 1 95.75 99 VAL A C 1
ATOM 743 O O . VAL A 1 99 ? 9.508 -11.273 -8.523 1 95.75 99 VAL A O 1
ATOM 746 N N . GLN A 1 100 ? 7.648 -12.398 -7.887 1 95.5 100 GLN A N 1
ATOM 747 C CA . GLN A 1 100 ? 7.414 -11.5 -6.762 1 95.5 100 GLN A CA 1
ATOM 748 C C . GLN A 1 100 ? 8.578 -11.539 -5.773 1 95.5 100 GLN A C 1
ATOM 750 O O . GLN A 1 100 ? 9.016 -10.492 -5.285 1 95.5 100 GLN A O 1
ATOM 755 N N . GLY A 1 101 ? 8.984 -12.75 -5.422 1 95.19 101 GLY A N 1
ATOM 756 C CA . GLY A 1 101 ? 10.109 -12.875 -4.508 1 95.19 101 GLY A CA 1
ATOM 757 C C . GLY A 1 101 ? 11.336 -12.102 -4.965 1 95.19 101 GLY A C 1
ATOM 758 O O . GLY A 1 101 ? 11.969 -11.406 -4.168 1 95.19 101 GLY A O 1
ATOM 759 N N . GLU A 1 102 ? 11.688 -12.25 -6.18 1 94.25 102 GLU A N 1
ATOM 760 C CA . GLU A 1 102 ? 12.859 -11.586 -6.738 1 94.25 102 GLU A CA 1
ATOM 761 C C . GLU A 1 102 ? 12.688 -10.07 -6.719 1 94.25 102 GLU A C 1
ATOM 763 O O . GLU A 1 102 ? 13.602 -9.344 -6.32 1 94.25 102 GLU A O 1
ATOM 768 N N . SER A 1 103 ? 11.562 -9.648 -7.211 1 90.12 103 SER A N 1
ATOM 769 C CA . SER A 1 103 ? 11.32 -8.211 -7.266 1 90.12 103 SER A CA 1
ATOM 770 C C . SER A 1 103 ? 11.32 -7.598 -5.867 1 90.12 103 SER A C 1
ATOM 772 O O . SER A 1 103 ? 11.898 -6.531 -5.652 1 90.12 103 SER A O 1
ATOM 774 N N . PHE A 1 104 ? 10.625 -8.266 -4.93 1 91.62 104 PHE A N 1
ATOM 775 C CA . PHE A 1 104 ? 10.586 -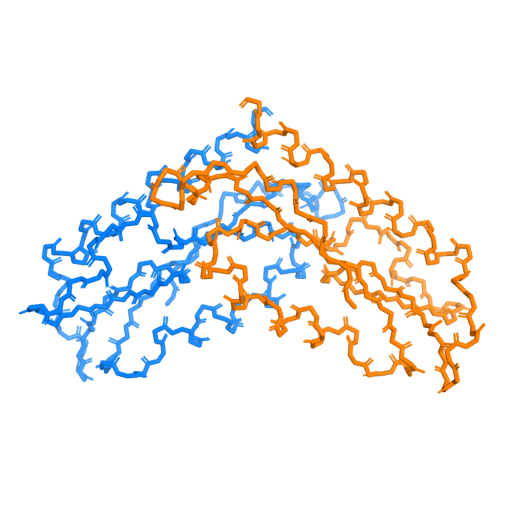7.773 -3.555 1 91.62 104 PHE A CA 1
ATOM 776 C C . PHE A 1 104 ? 11.984 -7.711 -2.961 1 91.62 104 PHE A C 1
ATOM 778 O O . PHE A 1 104 ? 12.344 -6.727 -2.309 1 91.62 104 PHE A O 1
ATOM 785 N N . ALA A 1 105 ? 12.703 -8.766 -3.156 1 91.75 105 ALA A N 1
ATOM 786 C CA . ALA A 1 105 ? 14.07 -8.797 -2.637 1 91.75 105 ALA A CA 1
ATOM 787 C C . ALA A 1 105 ? 14.883 -7.633 -3.188 1 91.75 105 ALA A C 1
ATOM 789 O O . ALA A 1 105 ? 15.703 -7.043 -2.473 1 91.75 105 ALA A O 1
ATOM 790 N N . GLY A 1 106 ? 14.758 -7.352 -4.484 1 89.25 106 GLY A N 1
ATOM 791 C CA . GLY A 1 106 ? 15.438 -6.211 -5.082 1 89.25 106 GLY A CA 1
ATOM 792 C C . GLY A 1 106 ? 15.086 -4.895 -4.414 1 89.25 106 GLY A C 1
ATOM 793 O O . GLY A 1 106 ? 15.977 -4.098 -4.098 1 89.25 106 GLY A O 1
ATOM 794 N N . VAL A 1 107 ? 13.805 -4.66 -4.207 1 85.81 107 VAL A N 1
ATOM 795 C CA . VAL A 1 107 ? 13.336 -3.439 -3.561 1 85.81 107 VAL A CA 1
ATOM 796 C C . VAL A 1 107 ? 13.867 -3.379 -2.129 1 85.81 107 VAL A C 1
ATOM 798 O O . VAL A 1 107 ? 14.375 -2.346 -1.693 1 85.81 107 VAL A O 1
ATOM 801 N N . ALA A 1 108 ? 13.688 -4.469 -1.424 1 87.06 108 ALA A N 1
ATOM 802 C CA . ALA A 1 108 ? 14.125 -4.523 -0.034 1 87.06 108 ALA A CA 1
ATOM 803 C C . ALA A 1 108 ? 15.617 -4.215 0.08 1 87.06 108 ALA A C 1
ATOM 805 O O . ALA A 1 108 ? 16.047 -3.516 1.001 1 87.06 108 ALA A O 1
ATOM 806 N N . LYS A 1 109 ? 16.344 -4.742 -0.847 1 87.75 109 LYS A N 1
ATOM 807 C CA . LYS A 1 109 ? 17.781 -4.496 -0.854 1 87.75 109 LYS A CA 1
ATOM 808 C C . LYS A 1 109 ? 18.078 -3.014 -1.05 1 87.75 109 LYS A C 1
ATOM 810 O O . LYS A 1 109 ? 18.969 -2.461 -0.386 1 87.75 109 LYS A O 1
ATOM 815 N N . LYS A 1 110 ? 17.422 -2.391 -1.941 1 86.25 110 LYS A N 1
ATOM 816 C CA . LYS A 1 110 ? 17.625 -0.967 -2.195 1 86.25 110 LYS A CA 1
ATOM 817 C C . LYS A 1 110 ? 17.234 -0.131 -0.978 1 86.25 110 LYS A C 1
ATOM 819 O O . LYS A 1 110 ? 17.891 0.875 -0.679 1 86.25 110 LYS A O 1
ATOM 824 N N . LEU A 1 111 ? 16.234 -0.465 -0.279 1 83.88 111 LEU A N 1
ATOM 825 C CA . LEU A 1 111 ? 15.734 0.313 0.849 1 83.88 111 LEU A CA 1
ATOM 826 C C . LEU A 1 111 ? 16.641 0.147 2.066 1 83.88 111 LEU A C 1
ATOM 828 O O . LEU A 1 111 ? 16.609 0.971 2.984 1 83.88 111 LEU A O 1
ATOM 832 N N . THR A 1 112 ? 17.391 -0.88 2.129 1 79.44 112 THR A N 1
ATOM 833 C CA . THR A 1 112 ? 18.219 -1.133 3.303 1 79.44 112 THR A CA 1
ATOM 834 C C . THR A 1 112 ? 19.688 -0.829 3.006 1 79.44 112 THR A C 1
ATOM 836 O O . THR A 1 112 ? 20.531 -0.881 3.902 1 79.44 112 THR A O 1
ATOM 839 N N . ALA A 1 113 ? 19.984 -0.515 1.784 1 74.56 113 ALA A N 1
ATOM 840 C CA . ALA A 1 113 ? 21.359 -0.154 1.444 1 74.56 113 ALA A CA 1
ATOM 841 C C . ALA A 1 113 ? 21.672 1.279 1.867 1 74.56 113 ALA A C 1
ATOM 843 O O . ALA A 1 113 ? 20.766 2.117 1.956 1 74.56 113 ALA A O 1
ATOM 844 N N . MET B 1 1 ? -6.918 14.742 -2.812 1 49.78 1 MET B N 1
ATOM 845 C CA . MET B 1 1 ? -5.824 13.789 -2.682 1 49.78 1 MET B CA 1
ATOM 846 C C . MET B 1 1 ? -4.746 14.047 -3.73 1 49.78 1 MET B C 1
ATOM 848 O O . MET B 1 1 ? -5.055 14.227 -4.91 1 49.78 1 MET B O 1
ATOM 852 N N . THR B 1 2 ? -3.59 14.641 -3.393 1 44.69 2 THR B N 1
ATOM 853 C CA . THR B 1 2 ? -2.447 14.766 -4.289 1 44.69 2 THR B CA 1
ATOM 854 C C . THR B 1 2 ? -1.5 13.578 -4.125 1 44.69 2 THR B C 1
ATOM 856 O O . THR B 1 2 ? -1.298 13.086 -3.014 1 44.69 2 THR B O 1
ATOM 859 N N . MET B 1 3 ? -1.205 12.82 -5.266 1 47.44 3 MET B N 1
ATOM 860 C CA . MET B 1 3 ? -0.248 11.719 -5.285 1 47.44 3 MET B CA 1
ATOM 861 C C . MET B 1 3 ? 1.124 12.195 -5.75 1 47.44 3 MET B C 1
ATOM 863 O O . MET B 1 3 ? 1.229 12.945 -6.723 1 47.44 3 MET B O 1
ATOM 867 N N . ALA B 1 4 ? 2.002 12.203 -4.938 1 45.19 4 ALA B N 1
ATOM 868 C CA . ALA B 1 4 ? 3.375 12.414 -5.387 1 45.19 4 ALA B CA 1
ATOM 869 C C . ALA B 1 4 ? 4.008 11.109 -5.855 1 45.19 4 ALA B C 1
ATOM 871 O O . ALA B 1 4 ? 4.047 10.125 -5.109 1 45.19 4 ALA B O 1
ATOM 872 N N . SER B 1 5 ? 4.09 10.898 -7.113 1 50.78 5 SER B N 1
ATOM 873 C CA . SER B 1 5 ? 4.734 9.711 -7.672 1 50.78 5 SER B CA 1
ATOM 874 C C . SER B 1 5 ? 5.777 10.094 -8.719 1 50.78 5 SER B C 1
ATOM 876 O O . SER B 1 5 ? 5.484 10.844 -9.648 1 50.78 5 SER B O 1
ATOM 878 N N . PRO B 1 6 ? 7.113 10.039 -8.477 1 43.22 6 PRO B N 1
ATOM 879 C CA . PRO B 1 6 ? 8.039 10.219 -9.594 1 43.22 6 PRO B CA 1
ATOM 880 C C . PRO B 1 6 ? 7.883 9.148 -10.672 1 43.22 6 PRO B C 1
ATOM 882 O O . PRO B 1 6 ? 8.219 7.98 -10.438 1 43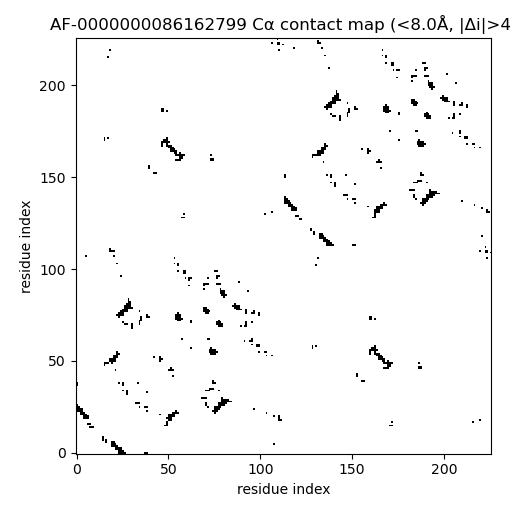.22 6 PRO B O 1
ATOM 885 N N . ARG B 1 7 ? 6.91 9.203 -11.414 1 45.56 7 ARG B N 1
ATOM 886 C CA . ARG B 1 7 ? 6.738 8.25 -12.508 1 45.56 7 ARG B CA 1
ATOM 887 C C . ARG B 1 7 ? 7.641 8.594 -13.688 1 45.56 7 ARG B C 1
ATOM 889 O O . ARG B 1 7 ? 7.723 9.758 -14.086 1 45.56 7 ARG B O 1
ATOM 896 N N . SER B 1 8 ? 8.805 7.902 -14.008 1 40.47 8 SER B N 1
ATOM 897 C CA . SER B 1 8 ? 9.359 8.102 -15.344 1 40.47 8 SER B CA 1
ATOM 898 C C . SER B 1 8 ? 8.398 7.613 -16.422 1 40.47 8 SER B C 1
ATOM 900 O O . SER B 1 8 ? 7.629 6.676 -16.203 1 40.47 8 SER B O 1
ATOM 902 N N . ARG B 1 9 ? 8.18 8.367 -17.562 1 34.75 9 ARG B N 1
ATOM 903 C CA . ARG B 1 9 ? 7.332 8.281 -18.734 1 34.75 9 ARG B CA 1
ATOM 904 C C . ARG B 1 9 ? 7.559 6.973 -19.484 1 34.75 9 ARG B C 1
ATOM 906 O O . ARG B 1 9 ? 7.023 6.77 -20.578 1 34.75 9 ARG B O 1
ATOM 913 N N . ASP B 1 10 ? 8.578 6.23 -19.594 1 37.59 10 ASP B N 1
ATOM 914 C CA . ASP B 1 10 ? 8.648 5.375 -20.781 1 37.59 10 ASP B CA 1
ATOM 915 C C . ASP B 1 10 ? 7.516 4.352 -20.781 1 37.59 10 ASP B C 1
ATOM 917 O O . ASP B 1 10 ? 6.871 4.129 -19.75 1 37.59 10 ASP B O 1
ATOM 921 N N . ASP B 1 11 ? 7.523 3.266 -21.906 1 36.34 11 ASP B N 1
ATOM 922 C CA . ASP B 1 11 ? 6.578 2.299 -22.469 1 36.34 11 ASP B CA 1
ATOM 923 C C . ASP B 1 11 ? 5.988 1.418 -21.359 1 36.34 11 ASP B C 1
ATOM 925 O O . ASP B 1 11 ? 6.707 0.975 -20.469 1 36.34 11 ASP B O 1
ATOM 929 N N . TRP B 1 12 ? 4.723 1.424 -21.312 1 35.34 12 TRP B N 1
ATOM 930 C CA . TRP B 1 12 ? 3.963 0.733 -20.281 1 35.34 12 TRP B CA 1
ATOM 931 C C . TRP B 1 12 ? 4.566 -0.636 -19.984 1 35.34 12 TRP B C 1
ATOM 933 O O . TRP B 1 12 ? 4.488 -1.124 -18.859 1 35.34 12 TRP B O 1
ATOM 943 N N . ARG B 1 13 ? 4.75 -1.573 -20.953 1 40 13 ARG B N 1
ATOM 944 C CA . ARG B 1 13 ? 5.461 -2.846 -20.891 1 40 13 ARG B CA 1
ATOM 945 C C . ARG B 1 13 ? 6.891 -2.646 -20.391 1 40 13 ARG B C 1
ATOM 947 O O . ARG B 1 13 ? 7.492 -3.562 -19.828 1 40 13 ARG B O 1
ATOM 954 N N . LYS B 1 14 ? 7.609 -1.768 -21.031 1 42.97 14 LYS B N 1
ATOM 955 C CA . LYS B 1 14 ? 8.805 -1.117 -20.516 1 42.97 14 LYS B CA 1
ATOM 956 C C . LYS B 1 14 ? 8.492 -0.314 -19.25 1 42.97 14 LYS B C 1
ATOM 958 O O . LYS B 1 14 ? 9.383 0.299 -18.656 1 42.97 14 LYS B O 1
ATOM 963 N N . ALA B 1 15 ? 7.309 0.258 -18.875 1 40.88 15 ALA B N 1
ATOM 964 C CA . ALA B 1 15 ? 6.441 1.179 -18.141 1 40.88 15 ALA B CA 1
ATOM 965 C C . ALA B 1 15 ? 6.344 0.792 -16.672 1 40.88 15 ALA B C 1
ATOM 967 O O . ALA B 1 15 ? 5.867 1.577 -15.844 1 40.88 15 ALA B O 1
ATOM 968 N N . PHE B 1 16 ? 5.926 -0.426 -16.453 1 44.34 16 PHE B N 1
ATOM 969 C CA . PHE B 1 16 ? 5.809 -0.569 -15.016 1 44.34 16 PHE B CA 1
ATOM 970 C C . PHE B 1 16 ? 7.152 -0.325 -14.336 1 44.34 16 PHE B C 1
ATOM 972 O O . PHE B 1 16 ? 8.008 -1.211 -14.305 1 44.34 16 PHE B O 1
ATOM 979 N N . PRO B 1 17 ? 7.469 0.82 -14.422 1 47.84 17 PRO B N 1
ATOM 980 C CA . PRO B 1 17 ? 8.727 1.014 -13.688 1 47.84 17 PRO B CA 1
ATOM 981 C C . PRO B 1 17 ? 8.805 0.163 -12.422 1 47.84 17 PRO B C 1
ATOM 983 O O . PRO B 1 17 ? 7.801 -0.005 -11.719 1 47.84 17 PRO B O 1
ATOM 986 N N . LEU B 1 18 ? 9.625 -0.852 -12.508 1 53.5 18 LEU B N 1
ATOM 987 C CA . LEU B 1 18 ? 9.977 -1.763 -11.422 1 53.5 18 LEU B CA 1
ATOM 988 C C . LEU B 1 18 ? 9.891 -1.058 -10.078 1 53.5 18 LEU B C 1
ATOM 990 O O . LEU B 1 18 ? 9.664 -1.698 -9.047 1 53.5 18 LEU B O 1
ATOM 994 N N . PHE B 1 19 ? 10.008 0.343 -10.172 1 62.44 19 PHE B N 1
ATOM 995 C CA . PHE B 1 19 ? 10.336 0.84 -8.836 1 62.44 19 PHE B CA 1
ATOM 996 C C . PHE B 1 19 ? 9.648 2.172 -8.57 1 62.44 19 PHE B C 1
ATOM 998 O O . PHE B 1 19 ? 10.219 3.059 -7.934 1 62.44 19 PHE B O 1
ATOM 1005 N N . GLY B 1 20 ? 8.359 2.309 -9.266 1 81.56 20 GLY B N 1
ATOM 1006 C CA . GLY B 1 20 ? 7.723 3.549 -8.859 1 81.56 20 GLY B CA 1
ATOM 1007 C C . GLY B 1 20 ? 7.199 3.51 -7.434 1 81.56 20 GLY B C 1
ATOM 1008 O O . GLY B 1 20 ? 6.93 2.436 -6.895 1 81.56 20 GLY B O 1
ATOM 1009 N N . SER B 1 21 ? 7.305 4.672 -6.801 1 91.06 21 SER B N 1
ATOM 1010 C CA . SER B 1 21 ? 6.789 4.82 -5.445 1 91.06 21 SER B CA 1
ATOM 1011 C C . SER B 1 21 ? 5.766 5.949 -5.363 1 91.06 21 SER B C 1
ATOM 1013 O O . SER B 1 21 ? 5.758 6.848 -6.207 1 91.06 21 SER B O 1
ATOM 1015 N N . ALA B 1 22 ? 4.902 5.77 -4.473 1 93.31 22 ALA B N 1
ATOM 1016 C CA . ALA B 1 22 ? 3.859 6.777 -4.289 1 93.31 22 ALA B CA 1
ATOM 1017 C C . ALA B 1 22 ? 3.605 7.035 -2.807 1 93.31 22 ALA B C 1
ATOM 1019 O O . ALA B 1 22 ? 3.721 6.125 -1.981 1 93.31 22 ALA B O 1
ATOM 1020 N N . GLY B 1 23 ? 3.311 8.25 -2.473 1 94.25 23 GLY B N 1
ATOM 1021 C CA . GLY B 1 23 ? 2.754 8.703 -1.209 1 94.25 23 GLY B CA 1
ATOM 1022 C C . GLY B 1 23 ? 1.519 9.562 -1.379 1 94.25 23 GLY B C 1
ATOM 1023 O O . GLY B 1 23 ? 1.164 9.938 -2.498 1 94.25 23 GLY B O 1
ATOM 1024 N N . LEU B 1 24 ? 0.841 9.828 -0.232 1 95.31 24 LEU B N 1
ATOM 1025 C CA . LEU B 1 24 ? -0.423 10.539 -0.355 1 95.31 24 LEU B CA 1
ATOM 1026 C C . LEU B 1 24 ? -0.507 11.68 0.66 1 95.31 24 LEU B C 1
ATOM 1028 O O . LEU B 1 24 ? -0.128 11.508 1.82 1 95.31 24 LEU B O 1
ATOM 1032 N N . PHE B 1 25 ? -0.887 12.812 0.103 1 96.06 25 PHE B N 1
ATOM 1033 C CA . PHE B 1 25 ? -1.369 13.938 0.898 1 96.06 25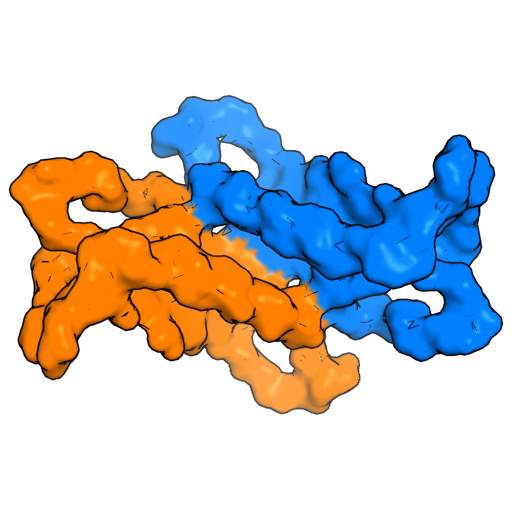 PHE B CA 1
ATOM 1034 C C . PHE B 1 25 ? -2.863 14.148 0.685 1 96.06 25 PHE B C 1
ATOM 1036 O O . PHE B 1 25 ? -3.359 14.031 -0.438 1 96.06 25 PHE B O 1
ATOM 1043 N N . PHE B 1 26 ? -3.578 14.422 1.775 1 93.75 26 PHE B N 1
ATOM 1044 C CA . PHE B 1 26 ? -5.012 14.586 1.556 1 93.75 26 PHE B CA 1
ATOM 1045 C C . PHE B 1 26 ? -5.555 15.766 2.354 1 93.75 26 PHE B C 1
ATOM 1047 O O . PHE B 1 26 ? -4.934 16.203 3.324 1 93.75 26 PHE B O 1
ATOM 1054 N N . SER B 1 27 ? -6.578 16.344 1.886 1 94.62 27 SER B N 1
ATOM 1055 C CA . SER B 1 27 ? -7.352 17.422 2.5 1 94.62 27 SER B CA 1
ATOM 1056 C C . SER B 1 27 ? -8.789 17 2.758 1 94.62 27 SER B C 1
ATOM 1058 O O . SER B 1 27 ? -9.469 16.5 1.853 1 94.62 27 SER B O 1
ATOM 1060 N N . ILE B 1 28 ? -9.219 17.125 3.977 1 93.5 28 ILE B N 1
ATOM 1061 C CA . ILE B 1 28 ? -10.516 16.578 4.367 1 93.5 28 ILE B CA 1
ATOM 1062 C C . ILE B 1 28 ? -11.367 17.688 4.984 1 93.5 28 ILE B C 1
ATOM 1064 O O . ILE B 1 28 ? -10.844 18.609 5.609 1 93.5 28 ILE B O 1
ATOM 1068 N N . GLY B 1 29 ? -12.641 17.562 4.832 1 93.5 29 GLY B N 1
ATOM 1069 C CA . GLY B 1 29 ? -13.531 18.641 5.23 1 93.5 29 GLY B CA 1
ATOM 1070 C C . GLY B 1 29 ? -13.945 18.562 6.688 1 93.5 29 GLY B C 1
ATOM 1071 O O . GLY B 1 29 ? -14.391 19.562 7.266 1 93.5 29 GLY B O 1
ATOM 1072 N N . THR B 1 30 ? -13.922 17.359 7.273 1 92.31 30 THR B N 1
ATOM 1073 C CA . THR B 1 30 ? -14.367 17.156 8.648 1 92.31 30 THR B CA 1
ATOM 1074 C C . THR B 1 30 ? -13.32 16.375 9.445 1 92.31 30 THR B C 1
ATOM 1076 O O . THR B 1 30 ? -12.445 15.734 8.859 1 92.31 30 THR B O 1
ATOM 1079 N N . LEU B 1 31 ? -13.305 16.422 10.75 1 88.88 31 LEU B N 1
ATOM 1080 C CA . LEU B 1 31 ? -12.336 15.773 11.625 1 88.88 31 LEU B CA 1
ATOM 1081 C C . LEU B 1 31 ? -12.383 14.258 11.453 1 88.88 31 LEU B C 1
ATOM 1083 O O . LEU B 1 31 ? -11.336 13.602 11.422 1 88.88 31 LEU B O 1
ATOM 1087 N N . GLY B 1 32 ? -13.516 13.633 11.359 1 83.19 32 GLY B N 1
ATOM 1088 C CA . GLY B 1 32 ? -13.648 12.188 11.367 1 83.19 32 GLY B CA 1
ATOM 1089 C C . GLY B 1 32 ? -13.781 11.594 9.977 1 83.19 32 GLY B C 1
ATOM 1090 O O . GLY B 1 32 ? -13.828 10.375 9.82 1 83.19 32 GLY B O 1
ATOM 1091 N N . GLY B 1 33 ? -13.836 12.422 9.039 1 85.19 33 GLY B N 1
ATOM 1092 C CA . GLY B 1 33 ? -14.141 11.922 7.703 1 85.19 33 GLY B CA 1
ATOM 1093 C C . GLY B 1 33 ? -12.93 11.852 6.797 1 85.19 33 GLY B C 1
ATOM 1094 O O . GLY B 1 33 ? -12.312 12.875 6.488 1 85.19 33 GLY B O 1
ATOM 1095 N N . GLY B 1 34 ? -12.539 10.609 6.371 1 90.38 34 GLY B N 1
ATOM 1096 C CA . GLY B 1 34 ? -11.664 10.484 5.211 1 90.38 34 GLY B CA 1
ATOM 1097 C C . GLY B 1 34 ? -10.195 10.5 5.566 1 90.38 34 GLY B C 1
ATOM 1098 O O . GLY B 1 34 ? -9.336 10.445 4.684 1 90.38 34 GLY B O 1
ATOM 1099 N N . GLN B 1 35 ? -9.859 10.602 6.922 1 91.12 35 GLN B N 1
ATOM 1100 C CA . GLN B 1 35 ? -8.461 10.688 7.312 1 91.12 35 GLN B CA 1
ATOM 1101 C C . GLN B 1 35 ? -7.707 9.414 6.941 1 91.12 35 GLN B C 1
ATOM 1103 O O . GLN B 1 35 ? -6.516 9.453 6.629 1 91.12 35 GLN B O 1
ATOM 1108 N N . GLU B 1 36 ? -8.422 8.297 6.895 1 93.19 36 GLU B N 1
ATOM 1109 C CA . GLU B 1 36 ? -7.789 7.02 6.57 1 93.19 36 GLU B CA 1
ATOM 1110 C C . GLU B 1 36 ? -8.312 6.461 5.25 1 93.19 36 GLU B C 1
ATOM 1112 O O . GLU B 1 36 ? -7.535 5.992 4.414 1 93.19 36 GLU B O 1
ATOM 1117 N N . THR B 1 37 ? -9.641 6.594 5.062 1 94.19 37 THR B N 1
ATOM 1118 C CA . THR B 1 37 ? -10.266 5.887 3.949 1 94.19 37 THR B CA 1
ATOM 1119 C C . THR B 1 37 ? -9.883 6.527 2.617 1 94.19 37 THR B C 1
ATOM 1121 O O . THR B 1 37 ? -9.828 5.848 1.591 1 94.19 37 THR B O 1
ATOM 1124 N N . THR B 1 38 ? -9.656 7.828 2.607 1 93.19 38 THR B N 1
ATOM 1125 C CA . THR B 1 38 ? -9.227 8.469 1.369 1 93.19 38 THR B CA 1
ATOM 1126 C C . THR B 1 38 ? -7.949 7.824 0.837 1 93.19 38 THR B C 1
ATOM 1128 O O . THR B 1 38 ? -7.895 7.414 -0.324 1 93.19 38 THR B O 1
ATOM 1131 N N . ALA B 1 39 ? -6.977 7.672 1.624 1 93 39 ALA B N 1
ATOM 1132 C CA . ALA B 1 39 ? -5.723 7.035 1.224 1 93 39 ALA B CA 1
ATOM 1133 C C . ALA B 1 39 ? -5.938 5.562 0.896 1 93 39 ALA B C 1
ATOM 1135 O O . ALA B 1 39 ? -5.465 5.07 -0.132 1 93 39 ALA B O 1
ATOM 1136 N N . TYR B 1 40 ? -6.633 4.922 1.776 1 95.06 40 TYR B N 1
ATOM 1137 C CA . TYR B 1 40 ? -6.891 3.498 1.611 1 95.06 40 TYR B CA 1
ATOM 1138 C C . TYR B 1 40 ? -7.52 3.211 0.254 1 95.06 40 TYR B C 1
ATOM 1140 O O . TYR B 1 40 ? -7.145 2.248 -0.421 1 95.06 40 TYR B O 1
ATOM 1148 N N . SER B 1 41 ? -8.43 4.023 -0.169 1 95.19 41 SER B N 1
ATOM 1149 C CA . SER B 1 41 ? -9.188 3.805 -1.4 1 95.19 41 SER B CA 1
ATOM 1150 C C . SER B 1 41 ? -8.305 4.023 -2.629 1 95.19 41 SER B C 1
ATOM 1152 O O . SER B 1 41 ? -8.672 3.619 -3.736 1 95.19 41 SER B O 1
ATOM 1154 N N . ALA B 1 42 ? -7.168 4.637 -2.494 1 94.56 42 ALA B N 1
ATOM 1155 C CA . ALA B 1 42 ? -6.27 4.891 -3.615 1 94.56 42 ALA B CA 1
ATOM 1156 C C . ALA B 1 42 ? -5.336 3.703 -3.85 1 94.56 42 ALA B C 1
ATOM 1158 O O . ALA B 1 42 ? -4.707 3.602 -4.906 1 94.56 42 ALA B O 1
ATOM 1159 N N . LEU B 1 43 ? -5.262 2.83 -2.975 1 95.06 43 LEU B N 1
ATOM 1160 C CA . LEU B 1 43 ? -4.211 1.814 -2.973 1 95.06 43 LEU B CA 1
ATOM 1161 C C . LEU B 1 43 ? -4.445 0.792 -4.078 1 95.06 43 LEU B C 1
ATOM 1163 O O . LEU B 1 43 ? -3.49 0.295 -4.68 1 95.06 43 LEU B O 1
ATOM 1167 N N . PRO B 1 44 ? -5.734 0.469 -4.379 1 94.31 44 PRO B N 1
ATOM 1168 C CA . PRO B 1 44 ? -5.898 -0.421 -5.531 1 94.31 44 PRO B CA 1
ATOM 1169 C C . PRO B 1 44 ? -5.258 0.133 -6.801 1 94.31 44 PRO B C 1
ATOM 1171 O O . PRO B 1 44 ? -4.637 -0.615 -7.562 1 94.31 44 PRO B O 1
ATOM 1174 N N . PHE B 1 45 ? -5.402 1.436 -7.008 1 92.31 45 PHE B N 1
ATOM 1175 C CA . PHE B 1 45 ? -4.758 2.041 -8.172 1 92.31 45 PHE B CA 1
ATOM 1176 C C . PHE B 1 45 ? -3.246 1.867 -8.102 1 92.31 45 PHE B C 1
ATOM 1178 O O . PHE B 1 45 ? -2.609 1.523 -9.102 1 92.31 45 PHE B O 1
ATOM 1185 N N . PHE B 1 46 ? -2.658 2.066 -6.941 1 92.38 46 PHE B N 1
ATOM 1186 C CA . PHE B 1 46 ? -1.216 1.922 -6.789 1 92.38 46 PHE B CA 1
ATOM 1187 C C . PHE B 1 46 ? -0.778 0.497 -7.102 1 92.38 46 PHE B C 1
ATOM 1189 O O . PHE B 1 46 ? 0.174 0.287 -7.859 1 92.38 46 PHE B O 1
ATOM 1196 N N . ALA B 1 47 ? -1.44 -0.501 -6.559 1 93.5 47 ALA B N 1
ATOM 1197 C CA . ALA B 1 47 ? -1.088 -1.901 -6.777 1 93.5 47 ALA B CA 1
ATOM 1198 C C . ALA B 1 47 ? -1.166 -2.262 -8.258 1 93.5 47 ALA B C 1
ATOM 1200 O O . ALA B 1 47 ? -0.251 -2.889 -8.797 1 93.5 47 ALA B O 1
ATOM 1201 N N . HIS B 1 48 ? -2.217 -1.76 -8.922 1 93 48 HIS B N 1
ATOM 1202 C CA . HIS B 1 48 ? -2.416 -2.117 -10.328 1 93 48 HIS B CA 1
ATOM 1203 C C . HIS B 1 48 ? -1.418 -1.398 -11.227 1 93 48 HIS B C 1
ATOM 1205 O O . HIS B 1 48 ? -1.06 -1.906 -12.289 1 93 48 HIS B O 1
ATOM 1211 N N . GLN B 1 49 ? -0.917 -0.314 -10.727 1 90.75 49 GLN B N 1
ATOM 1212 C CA . GLN B 1 49 ? 0.088 0.422 -11.484 1 90.75 49 GLN B CA 1
ATOM 1213 C C . GLN B 1 49 ? 1.499 0.02 -11.07 1 90.75 49 GLN B C 1
ATOM 1215 O O . GLN B 1 49 ? 2.477 0.646 -11.484 1 90.75 49 GLN B O 1
ATOM 1220 N N . SER B 1 50 ? 1.608 -0.957 -10.227 1 91.31 50 SER B N 1
ATOM 1221 C CA . SER B 1 50 ? 2.887 -1.496 -9.773 1 91.31 50 SER B CA 1
ATOM 1222 C C . SER B 1 50 ? 3.691 -0.446 -9.016 1 91.31 50 SER B C 1
ATOM 1224 O O . SER B 1 50 ? 4.914 -0.37 -9.156 1 91.31 50 SER B O 1
ATOM 1226 N N . LEU B 1 51 ? 2.994 0.401 -8.266 1 91 51 LEU B N 1
ATOM 1227 C CA . LEU B 1 51 ? 3.648 1.434 -7.469 1 91 51 LEU B CA 1
ATOM 1228 C C . LEU B 1 51 ? 3.844 0.969 -6.027 1 91 51 LEU B C 1
ATOM 1230 O O . LEU B 1 51 ? 2.92 0.427 -5.418 1 91 51 LEU B O 1
ATOM 1234 N N . THR B 1 52 ? 5.039 1.132 -5.547 1 92.5 52 THR B N 1
ATOM 1235 C CA . THR B 1 52 ? 5.332 0.923 -4.133 1 92.5 52 THR B CA 1
ATOM 1236 C C . THR B 1 52 ? 4.734 2.045 -3.287 1 92.5 52 THR B C 1
ATOM 1238 O O . THR B 1 52 ? 5.004 3.223 -3.529 1 92.5 52 THR B O 1
ATOM 1241 N N . TYR B 1 53 ? 3.871 1.691 -2.377 1 93.69 53 TYR B N 1
ATOM 1242 C CA . TYR B 1 53 ? 3.271 2.695 -1.505 1 93.69 53 TYR B CA 1
ATOM 1243 C C . TYR B 1 53 ? 4.137 2.936 -0.273 1 93.69 53 TYR B C 1
ATOM 1245 O O . TYR B 1 53 ? 4.445 1.998 0.468 1 93.69 53 TYR B O 1
ATOM 1253 N N . VAL B 1 54 ? 4.473 4.195 -0.098 1 93.69 54 VAL B N 1
ATOM 1254 C CA . VAL B 1 54 ? 5.258 4.633 1.051 1 93.69 54 VAL B CA 1
ATOM 1255 C C . VAL B 1 54 ? 4.371 5.434 2.006 1 93.69 54 VAL B C 1
ATOM 1257 O O . VAL B 1 54 ? 4.098 6.613 1.77 1 93.69 54 VAL B O 1
ATOM 1260 N N . PRO B 1 55 ? 3.949 4.805 3.078 1 95 55 PRO B N 1
ATOM 1261 C CA . PRO B 1 55 ? 3.121 5.551 4.031 1 95 55 PRO B CA 1
ATOM 1262 C C . PRO B 1 55 ? 3.936 6.504 4.898 1 95 55 PRO B C 1
ATOM 1264 O O . PRO B 1 55 ? 5.156 6.359 5.008 1 95 55 PRO B O 1
ATOM 1267 N N . LEU B 1 56 ? 3.24 7.52 5.477 1 94.38 56 LEU B N 1
ATOM 1268 C CA . LEU B 1 56 ? 3.861 8.32 6.527 1 94.38 56 LEU B CA 1
ATOM 1269 C C . LEU B 1 56 ? 4.188 7.457 7.746 1 94.38 56 LEU B C 1
ATOM 1271 O O . LEU B 1 56 ? 5.258 7.594 8.336 1 94.38 56 LEU B O 1
ATOM 1275 N N . GLY B 1 57 ? 3.25 6.59 8.047 1 93.25 57 GLY B N 1
ATOM 1276 C CA . GLY B 1 57 ? 3.371 5.879 9.312 1 93.25 57 GLY B CA 1
ATOM 1277 C C . GLY B 1 57 ? 3.398 6.805 10.516 1 93.25 57 GLY B C 1
ATOM 1278 O O . GLY B 1 57 ? 2.629 7.766 10.586 1 93.25 57 GLY B O 1
ATOM 1279 N N . TYR B 1 58 ? 4.23 6.43 11.484 1 91.5 58 TYR B N 1
ATOM 1280 C CA . TYR B 1 58 ? 4.352 7.266 12.672 1 91.5 58 TYR B CA 1
ATOM 1281 C C . TYR B 1 58 ? 5.727 7.918 12.742 1 91.5 58 TYR B C 1
ATOM 1283 O O . TYR B 1 58 ? 6.297 8.078 13.828 1 91.5 58 TYR B O 1
ATOM 1291 N N . ARG B 1 59 ? 6.141 8.266 11.586 1 90.25 59 ARG B N 1
ATOM 1292 C CA . ARG B 1 59 ? 7.434 8.945 11.492 1 90.25 59 ARG B CA 1
ATOM 1293 C C . ARG B 1 59 ? 7.359 10.344 12.094 1 90.25 59 ARG B C 1
ATOM 1295 O O . ARG B 1 59 ? 8.375 10.898 12.523 1 90.25 59 ARG B O 1
ATOM 1302 N N . SER B 1 60 ? 6.262 10.906 12.016 1 94.12 60 SER B N 1
ATOM 1303 C CA . SER B 1 60 ? 6.062 12.211 12.656 1 94.12 60 SER B CA 1
ATOM 1304 C C . SER B 1 60 ? 5.438 12.062 14.039 1 94.12 60 SER B C 1
ATOM 1306 O O . SER B 1 60 ? 4.254 11.727 14.156 1 94.12 60 SER B O 1
ATOM 1308 N N . PRO B 1 61 ? 6.141 12.383 15.109 1 93.94 61 PRO B N 1
ATOM 1309 C CA . PRO B 1 61 ? 5.531 12.32 16.438 1 93.94 61 PRO B CA 1
ATOM 1310 C C . PRO B 1 61 ? 4.402 13.328 16.625 1 93.94 61 PRO B C 1
ATOM 1312 O O . PRO B 1 61 ? 3.609 13.219 17.562 1 93.94 61 PRO B O 1
ATOM 1315 N N . LEU B 1 62 ? 4.352 14.258 15.742 1 96.31 62 LEU B N 1
ATOM 1316 C CA . LEU B 1 62 ? 3.344 15.312 15.828 1 96.31 62 LEU B CA 1
ATOM 1317 C C . LEU B 1 62 ? 1.944 14.742 15.609 1 96.31 62 LEU B C 1
ATOM 1319 O O . LEU B 1 62 ? 0.95 15.375 15.969 1 96.31 62 LEU B O 1
ATOM 1323 N N . LEU B 1 63 ? 1.874 13.562 15.031 1 95.88 63 LEU B N 1
ATOM 1324 C CA . LEU B 1 63 ? 0.588 12.914 14.812 1 95.88 63 LEU B CA 1
ATOM 1325 C C . LEU B 1 63 ? -0.074 12.562 16.141 1 95.88 63 LEU B C 1
ATOM 1327 O O . LEU B 1 63 ? -1.29 12.367 16.203 1 95.88 63 LEU B O 1
ATOM 1331 N N . PHE B 1 64 ? 0.692 12.523 17.188 1 96.31 64 PHE B N 1
ATOM 1332 C CA . PHE B 1 64 ? 0.166 12.125 18.484 1 96.31 64 PHE B CA 1
ATOM 1333 C C . PHE B 1 64 ? -0.344 13.344 19.266 1 96.31 64 PHE B C 1
ATOM 1335 O O . PHE B 1 64 ? -0.878 13.203 20.359 1 96.31 64 PHE B O 1
ATOM 1342 N N . ASN B 1 65 ? -0.211 14.57 18.656 1 97.38 65 ASN B N 1
ATOM 1343 C CA . ASN B 1 65 ? -0.678 15.781 19.328 1 97.38 65 ASN B CA 1
ATOM 1344 C C . ASN B 1 65 ? -2.191 15.766 19.531 1 97.38 65 ASN B C 1
ATOM 1346 O O . ASN B 1 65 ? -2.947 15.578 18.562 1 97.38 65 ASN B O 1
ATOM 1350 N N . LEU B 1 66 ? -2.666 15.984 20.797 1 96.81 66 LEU B N 1
ATOM 1351 C CA . LEU B 1 66 ? -4.09 16.031 21.109 1 96.81 66 LEU B CA 1
ATOM 1352 C C . LEU B 1 66 ? -4.496 17.406 21.625 1 96.81 66 LEU B C 1
ATOM 1354 O O . LEU B 1 66 ? -5.594 17.562 22.156 1 96.81 66 LEU B O 1
ATOM 1358 N N . GLU B 1 67 ? -3.627 18.281 21.516 1 97.56 67 GLU B N 1
ATOM 1359 C CA . GLU B 1 67 ? -3.863 19.609 22.094 1 97.56 67 GLU B CA 1
ATOM 1360 C C . GLU B 1 67 ? -4.449 20.562 21.062 1 97.56 67 GLU B C 1
ATOM 1362 O O . GLU B 1 67 ? -4.938 21.641 21.406 1 97.56 67 GLU B O 1
ATOM 1367 N N . GLU B 1 68 ? -4.332 20.219 19.844 1 96.31 68 GLU B N 1
ATOM 1368 C CA . GLU B 1 68 ? -4.953 21.031 18.797 1 96.31 68 GLU B CA 1
ATOM 1369 C C . GLU B 1 68 ? -5.539 20.156 17.688 1 96.31 68 GLU B C 1
ATOM 1371 O O . GLU B 1 68 ? -5.035 19.062 17.422 1 96.31 68 GLU B O 1
ATOM 1376 N N . VAL B 1 69 ? -6.566 20.734 17.078 1 95.69 69 VAL B N 1
ATOM 1377 C CA . VAL B 1 69 ? -7.199 20.062 15.953 1 95.69 69 VAL B CA 1
ATOM 1378 C C . VAL B 1 69 ? -6.234 20.016 14.773 1 95.69 69 VAL B C 1
ATOM 1380 O O . VAL B 1 69 ? -5.629 21.031 14.414 1 95.69 69 VAL B O 1
ATOM 1383 N N . HIS B 1 70 ? -6.047 18.844 14.211 1 96.69 70 HIS B N 1
ATOM 1384 C CA . HIS B 1 70 ? -5.219 18.703 13.023 1 96.69 70 HIS B CA 1
ATOM 1385 C C . HIS B 1 70 ? -5.574 17.422 12.266 1 96.69 70 HIS B C 1
ATOM 1387 O O . HIS B 1 70 ? -6.133 16.484 12.844 1 96.69 70 HIS B O 1
ATOM 1393 N N . GLY B 1 71 ? -5.281 17.391 10.992 1 95.88 71 GLY B N 1
ATOM 1394 C CA . GLY B 1 71 ? -5.422 16.203 10.164 1 95.88 71 GLY B CA 1
ATOM 1395 C C . GLY B 1 71 ? -4.168 15.352 10.133 1 95.88 71 GLY B C 1
ATOM 1396 O O . GLY B 1 71 ? -3.168 15.68 10.781 1 95.88 71 GLY B O 1
ATOM 1397 N N . GLY B 1 72 ? -4.379 14.242 9.359 1 96.12 72 GLY B N 1
ATOM 1398 C CA . GLY B 1 72 ? -3.268 13.312 9.18 1 96.12 72 GLY B CA 1
ATOM 1399 C C . GLY B 1 72 ? -3.508 11.961 9.82 1 96.12 72 GLY B C 1
ATOM 1400 O O . GLY B 1 72 ? -4.32 11.844 10.742 1 96.12 72 GLY B O 1
ATOM 1401 N N . SER B 1 73 ? -2.867 11.086 9.367 1 96 73 SER B N 1
ATOM 1402 C CA . SER B 1 73 ? -2.893 9.703 9.82 1 96 73 SER B CA 1
ATOM 1403 C C . SER B 1 73 ? -1.639 8.953 9.383 1 96 73 SER B C 1
ATOM 1405 O O . SER B 1 73 ? -0.822 9.484 8.633 1 96 73 SER B O 1
ATOM 1407 N N . PRO B 1 74 ? -1.467 7.75 9.836 1 94.94 74 PRO B N 1
ATOM 1408 C CA . PRO B 1 74 ? -0.324 6.973 9.344 1 94.94 74 PRO B CA 1
ATOM 1409 C C . PRO B 1 74 ? -0.318 6.82 7.828 1 94.94 74 PRO B C 1
ATOM 1411 O O . PRO B 1 74 ? 0.73 6.555 7.234 1 94.94 74 PRO B O 1
ATOM 1414 N N . TRP B 1 75 ? -1.434 6.992 7.195 1 96 75 TRP B N 1
ATOM 1415 C CA . TRP B 1 75 ? -1.559 6.824 5.75 1 96 75 TRP B CA 1
ATOM 1416 C C . TRP B 1 75 ? -0.893 7.977 5.008 1 96 75 TRP B C 1
ATOM 1418 O O . TRP B 1 75 ? -0.56 7.855 3.826 1 96 75 TRP B O 1
ATOM 1428 N N . GLY B 1 76 ? -0.796 9.086 5.672 1 96.19 76 GLY B N 1
ATOM 1429 C CA . GLY B 1 7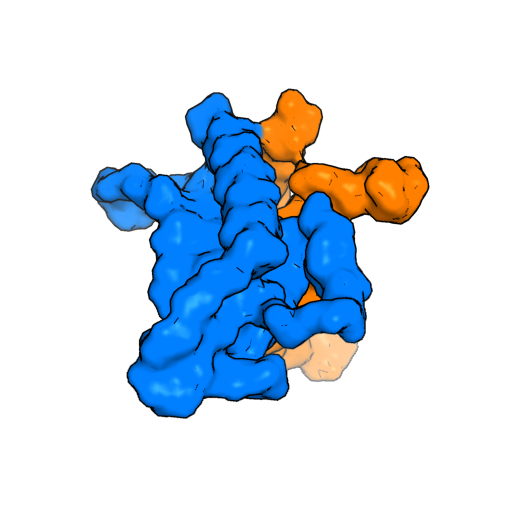6 ? -0.242 10.297 5.082 1 96.19 76 GLY B CA 1
ATOM 1430 C C . GLY B 1 76 ? -0.604 11.555 5.852 1 96.19 76 GLY B C 1
ATOM 1431 O O . GLY B 1 76 ? -1.507 11.539 6.688 1 96.19 76 GLY B O 1
ATOM 1432 N N . ALA B 1 77 ? 0.179 12.57 5.496 1 96.81 77 ALA B N 1
ATOM 1433 C CA . ALA B 1 77 ? -0.148 13.898 6.02 1 96.81 77 ALA B CA 1
ATOM 1434 C C . ALA B 1 77 ? -1.489 14.383 5.477 1 96.81 77 ALA B C 1
ATOM 1436 O O . ALA B 1 77 ? -1.829 14.125 4.32 1 96.81 77 ALA B O 1
ATOM 1437 N N . GLY B 1 78 ? -2.213 15 6.316 1 95.56 78 GLY B N 1
ATOM 1438 C CA . GLY B 1 78 ? -3.523 15.523 5.969 1 95.56 78 GLY B CA 1
ATOM 1439 C C . GLY B 1 78 ? -3.816 16.875 6.605 1 95.56 78 GLY B C 1
ATOM 1440 O O . GLY B 1 78 ? -3.256 17.203 7.652 1 95.56 78 GLY B O 1
ATOM 1441 N N . VAL B 1 79 ? -4.633 17.625 5.902 1 95.81 79 VAL B N 1
ATOM 1442 C CA . VAL B 1 79 ? -5.082 18.906 6.426 1 95.81 79 VAL B CA 1
ATOM 1443 C C . VAL B 1 79 ? -6.605 18.938 6.504 1 95.81 79 VAL B C 1
ATOM 1445 O O . VAL B 1 79 ? -7.281 18.156 5.816 1 95.81 79 VAL B O 1
ATOM 1448 N N . LEU B 1 80 ? -7.055 19.703 7.426 1 96.5 80 LEU B N 1
ATOM 1449 C CA . LEU B 1 80 ? -8.484 19.984 7.5 1 96.5 80 LEU B CA 1
ATOM 1450 C C . LEU B 1 80 ? -8.836 21.25 6.73 1 96.5 80 LEU B C 1
ATOM 1452 O O . LEU B 1 80 ? -8.227 22.297 6.953 1 96.5 80 LEU B O 1
ATOM 1456 N N . ALA B 1 81 ? -9.812 21.094 5.863 1 95.56 81 ALA B N 1
ATOM 1457 C CA . ALA B 1 81 ? -10.156 22.219 5 1 95.56 81 ALA B CA 1
ATOM 1458 C C . ALA B 1 81 ? -11.414 22.922 5.492 1 95.56 81 ALA B C 1
ATOM 1460 O O . ALA B 1 81 ? -11.664 24.078 5.133 1 95.56 81 ALA B O 1
ATOM 1461 N N . GLY B 1 82 ? -12.18 22.203 6.32 1 94.12 82 GLY B N 1
ATOM 1462 C CA . GLY B 1 82 ? -13.461 22.734 6.758 1 94.12 82 GLY B CA 1
ATOM 1463 C C . GLY B 1 82 ? -14.57 22.531 5.746 1 94.12 82 GLY B C 1
ATOM 1464 O O . GLY B 1 82 ? -14.32 22.062 4.633 1 94.12 82 GLY B O 1
ATOM 1465 N N . ALA B 1 83 ? -15.82 22.938 6.203 1 90.75 83 ALA B N 1
ATOM 1466 C CA . ALA B 1 83 ? -17.016 22.688 5.406 1 90.75 83 ALA B CA 1
ATOM 1467 C C . ALA B 1 83 ? -16.953 23.438 4.078 1 90.75 83 ALA B C 1
ATOM 1469 O O . ALA B 1 83 ? -17.469 22.953 3.062 1 90.75 83 ALA B O 1
ATOM 1470 N N . ASP B 1 84 ? -16.312 24.578 4.082 1 93.69 84 ASP B N 1
ATOM 1471 C CA . ASP B 1 84 ? -16.281 25.359 2.854 1 93.69 84 ASP B CA 1
ATOM 1472 C C . ASP B 1 84 ? -14.883 25.375 2.234 1 93.69 84 ASP B C 1
ATOM 1474 O O . ASP B 1 84 ? -14.625 26.109 1.288 1 93.69 84 ASP B O 1
ATOM 1478 N N . GLY B 1 85 ? -14.008 24.594 2.787 1 93 85 GLY B N 1
ATOM 1479 C CA . GLY B 1 85 ? -12.656 24.469 2.256 1 93 85 GLY B CA 1
ATOM 1480 C C . GLY B 1 85 ? -11.789 25.672 2.559 1 93 85 GLY B C 1
ATOM 1481 O O . GLY B 1 85 ? -10.695 25.812 2.006 1 93 85 GLY B O 1
ATOM 1482 N N . SER B 1 86 ? -12.195 26.578 3.396 1 94.62 86 SER B N 1
ATOM 1483 C CA . SER B 1 86 ? -11.5 27.844 3.6 1 94.62 86 SER B CA 1
ATOM 1484 C C . SER B 1 86 ? -10.406 27.703 4.652 1 94.62 86 SER B C 1
ATOM 1486 O O . SER B 1 86 ? -9.508 28.547 4.742 1 94.62 86 SER B O 1
ATOM 1488 N N . ARG B 1 87 ? -10.445 26.719 5.492 1 95.81 87 ARG B N 1
ATOM 1489 C CA . ARG B 1 87 ? -9.445 26.547 6.535 1 95.81 87 ARG B CA 1
ATOM 1490 C C . ARG B 1 87 ? -8.07 26.25 5.934 1 95.81 87 ARG B C 1
ATOM 1492 O O . ARG B 1 87 ? -7.941 25.375 5.078 1 95.81 87 ARG B O 1
ATOM 1499 N N . GLN B 1 88 ? -7.062 26.984 6.25 1 97.31 88 GLN B N 1
ATOM 1500 C CA . GLN B 1 88 ? -5.695 26.766 5.805 1 97.31 88 GLN B CA 1
ATOM 1501 C C . GLN B 1 88 ? -4.969 25.781 6.719 1 97.31 88 GLN B C 1
ATOM 1503 O O . GLN B 1 88 ? -5.312 25.656 7.898 1 97.31 88 GLN B O 1
ATOM 1508 N N . PRO B 1 89 ? -4.035 25.094 6.16 1 97.5 89 PRO B N 1
ATOM 1509 C CA . PRO B 1 89 ? -3.266 24.172 7.008 1 97.5 89 PRO B CA 1
ATOM 1510 C C . PRO B 1 89 ? -2.637 24.875 8.211 1 97.5 89 PRO B C 1
ATOM 1512 O O . PRO B 1 89 ? -2.16 26.016 8.086 1 97.5 89 PRO B O 1
ATOM 1515 N N . SER B 1 90 ? -2.699 24.312 9.359 1 97.88 90 SER B N 1
ATOM 1516 C CA . SER B 1 90 ? -1.997 24.828 10.531 1 97.88 90 SER B CA 1
ATOM 1517 C C . SER B 1 90 ? -0.494 24.594 10.414 1 97.88 90 SER B C 1
ATOM 1519 O O . SER B 1 90 ? -0.037 23.859 9.547 1 97.88 90 SER B O 1
ATOM 1521 N N . THR B 1 91 ? 0.283 25.219 11.32 1 98.38 91 THR B N 1
ATOM 1522 C CA . THR B 1 91 ? 1.722 24.984 11.383 1 98.38 91 THR B CA 1
ATOM 1523 C C . THR B 1 91 ? 2.018 23.516 11.672 1 98.38 91 THR B C 1
ATOM 1525 O O . THR B 1 91 ? 2.904 22.922 11.055 1 98.38 91 THR B O 1
ATOM 1528 N N . LEU B 1 92 ? 1.272 22.922 12.547 1 98.5 92 LEU B N 1
ATOM 1529 C CA . LEU B 1 92 ? 1.449 21.516 12.898 1 98.5 92 LEU B CA 1
ATOM 1530 C C . LEU B 1 92 ? 1.247 20.609 11.68 1 98.5 92 LEU B C 1
ATOM 1532 O O . LEU B 1 92 ? 2.049 19.719 11.43 1 98.5 92 LEU B O 1
ATOM 1536 N N . GLU B 1 93 ? 0.167 20.844 10.953 1 98.12 93 GLU B N 1
ATOM 1537 C CA . GLU B 1 93 ? -0.119 20.047 9.766 1 98.12 93 GLU B CA 1
ATOM 1538 C C . GLU B 1 93 ? 0.984 20.203 8.727 1 98.12 93 GLU B C 1
ATOM 1540 O O . GLU B 1 93 ? 1.355 19.234 8.055 1 98.12 93 GLU B O 1
ATOM 1545 N N . LEU B 1 94 ? 1.492 21.422 8.562 1 98.5 94 LEU B N 1
ATOM 1546 C CA . LEU B 1 94 ? 2.584 21.656 7.625 1 98.5 94 LEU B CA 1
ATOM 1547 C C . LEU B 1 94 ? 3.852 20.938 8.07 1 98.5 94 LEU B C 1
ATOM 1549 O O . LEU B 1 94 ? 4.598 20.422 7.238 1 98.5 94 LEU B O 1
ATOM 1553 N N . ASP B 1 95 ? 4.098 20.953 9.32 1 98.5 95 ASP B N 1
ATOM 1554 C CA . ASP B 1 95 ? 5.27 20.266 9.844 1 98.5 95 ASP B CA 1
ATOM 1555 C C . ASP B 1 95 ? 5.18 18.766 9.586 1 98.5 95 ASP B C 1
ATOM 1557 O O . ASP B 1 95 ? 6.172 18.125 9.227 1 98.5 95 ASP B O 1
ATOM 1561 N N . VAL B 1 96 ? 4.035 18.172 9.781 1 97.38 96 VAL B N 1
ATOM 1562 C CA . VAL B 1 96 ? 3.828 16.766 9.484 1 97.38 96 VAL B CA 1
ATOM 1563 C C . VAL B 1 96 ? 4.082 16.5 8.008 1 97.38 96 VAL B C 1
ATOM 1565 O O . VAL B 1 96 ? 4.742 15.516 7.648 1 97.38 96 VAL B O 1
ATOM 1568 N N . ALA B 1 97 ? 3.545 17.375 7.172 1 98 97 ALA B N 1
ATOM 1569 C CA . ALA B 1 97 ? 3.732 17.234 5.73 1 98 97 ALA B CA 1
ATOM 1570 C C . ALA B 1 97 ? 5.211 17.281 5.359 1 98 97 ALA B C 1
ATOM 1572 O O . ALA B 1 97 ? 5.656 16.578 4.453 1 98 97 ALA B O 1
ATOM 1573 N N . GLU B 1 98 ? 5.93 18.125 6 1 97.88 98 GLU B N 1
ATOM 1574 C CA . GLU B 1 98 ? 7.363 18.219 5.746 1 97.88 98 GLU B CA 1
ATOM 1575 C C . GLU B 1 98 ? 8.078 16.922 6.086 1 97.88 98 GLU B C 1
ATOM 1577 O O . GLU B 1 98 ? 8.93 16.453 5.32 1 97.88 98 GLU B O 1
ATOM 1582 N N . VAL B 1 99 ? 7.73 16.328 7.23 1 95.56 99 VAL B N 1
ATOM 1583 C CA . VAL B 1 99 ? 8.32 15.062 7.621 1 95.56 99 VAL B CA 1
ATOM 1584 C C . VAL B 1 99 ? 8.031 14.008 6.555 1 95.56 99 VAL B C 1
ATOM 1586 O O . VAL B 1 99 ? 8.922 13.258 6.148 1 95.56 99 VAL B O 1
ATOM 1589 N N . GLN B 1 100 ? 6.762 13.93 6.121 1 95.38 100 GLN B N 1
ATOM 1590 C CA . GLN B 1 100 ? 6.414 12.969 5.082 1 95.38 100 GLN B CA 1
ATOM 1591 C C . GLN B 1 100 ? 7.207 13.227 3.805 1 95.38 100 GLN B C 1
ATOM 1593 O O . GLN B 1 100 ? 7.699 12.289 3.174 1 95.38 100 GLN B O 1
ATOM 1598 N N . GLY B 1 101 ? 7.23 14.484 3.393 1 95.06 101 GLY B N 1
ATOM 1599 C CA . GLY B 1 101 ? 7.988 14.82 2.199 1 95.06 101 GLY B CA 1
ATOM 1600 C C . GLY B 1 101 ? 9.43 14.352 2.258 1 95.06 101 GLY B C 1
ATOM 1601 O O . GLY B 1 101 ? 9.945 13.789 1.29 1 95.06 101 GLY B O 1
ATOM 1602 N N . GLU B 1 102 ? 10.078 14.617 3.32 1 94.06 102 GLU B N 1
ATOM 1603 C CA . GLU B 1 102 ? 11.477 14.242 3.498 1 94.06 102 GLU B CA 1
ATOM 1604 C C . GLU B 1 102 ? 11.648 12.719 3.475 1 94.06 102 GLU B C 1
ATOM 1606 O O . GLU B 1 102 ? 12.539 12.203 2.805 1 94.06 102 GLU B O 1
ATOM 1611 N N . SER B 1 103 ? 10.82 12.078 4.254 1 90.06 103 SER B N 1
ATOM 1612 C CA . SER B 1 103 ? 10.93 10.617 4.324 1 90.06 103 SER B CA 1
ATOM 1613 C C . SER B 1 103 ? 10.656 9.977 2.967 1 90.06 103 SER B C 1
ATOM 1615 O O . SER B 1 103 ? 11.375 9.062 2.555 1 90.06 103 SER B O 1
ATOM 1617 N N . PHE B 1 104 ? 9.602 10.453 2.301 1 91.44 104 PHE B N 1
ATOM 1618 C CA . PHE B 1 104 ? 9.273 9.93 0.979 1 91.44 104 PHE B CA 1
ATOM 1619 C C . PHE B 1 104 ? 10.43 10.156 0.007 1 91.44 104 PHE B C 1
ATOM 1621 O O . PHE B 1 104 ? 10.781 9.258 -0.759 1 91.44 104 PHE B O 1
ATOM 1628 N N . ALA B 1 105 ? 10.922 11.352 0.026 1 91.44 105 ALA B N 1
ATOM 1629 C CA . ALA B 1 105 ? 12.039 11.656 -0.858 1 91.44 105 ALA B CA 1
ATOM 1630 C C . ALA B 1 105 ? 13.211 10.711 -0.607 1 91.44 105 ALA B C 1
ATOM 1632 O O . ALA B 1 105 ? 13.898 10.297 -1.546 1 91.44 105 ALA B O 1
ATOM 1633 N N . GLY B 1 106 ? 13.523 10.445 0.651 1 89 106 GLY B N 1
ATOM 1634 C CA . GLY B 1 106 ? 14.57 9.492 0.987 1 89 106 GLY B CA 1
ATOM 1635 C C . GLY B 1 106 ? 14.336 8.117 0.394 1 89 106 GLY B C 1
ATOM 1636 O O . GLY B 1 106 ? 15.25 7.527 -0.19 1 89 106 GLY B O 1
ATOM 1637 N N . VAL B 1 107 ? 13.141 7.617 0.553 1 85.81 107 VAL B N 1
ATOM 1638 C CA . VAL B 1 107 ? 12.781 6.309 0.017 1 85.81 107 VAL B CA 1
ATOM 1639 C C . VAL B 1 107 ? 12.883 6.328 -1.507 1 85.81 107 VAL B C 1
ATOM 1641 O O . VAL B 1 107 ? 13.469 5.422 -2.107 1 85.81 107 VAL B O 1
ATOM 1644 N N . ALA B 1 108 ? 12.266 7.324 -2.084 1 86.75 108 ALA B N 1
ATOM 1645 C CA . ALA B 1 108 ? 12.281 7.441 -3.539 1 86.75 108 ALA B CA 1
ATOM 1646 C C . ALA B 1 108 ? 13.703 7.461 -4.078 1 86.75 108 ALA B C 1
ATOM 1648 O O . ALA B 1 108 ? 13.992 6.844 -5.109 1 86.75 108 ALA B O 1
ATOM 1649 N N . LYS B 1 109 ? 14.539 8.164 -3.371 1 87.62 109 LYS B N 1
ATOM 1650 C CA . LYS B 1 109 ? 15.938 8.242 -3.779 1 87.62 109 LYS B CA 1
ATOM 1651 C C . LYS B 1 109 ? 16.594 6.867 -3.734 1 87.62 109 LYS B C 1
ATOM 1653 O O . LYS B 1 109 ? 17.344 6.504 -4.641 1 87.62 109 LYS B O 1
ATOM 1658 N N . LYS B 1 110 ? 16.359 6.141 -2.703 1 86 110 LYS B N 1
ATOM 1659 C CA . LYS B 1 110 ? 16.938 4.805 -2.57 1 86 110 LYS B CA 1
ATOM 1660 C C . LYS B 1 110 ? 16.406 3.869 -3.66 1 86 110 LYS B C 1
ATOM 1662 O O . LYS B 1 110 ? 17.156 3.027 -4.168 1 86 110 LYS B O 1
ATOM 1667 N N . LEU B 1 111 ? 15.195 3.963 -4.027 1 83.81 111 LEU B N 1
ATOM 1668 C CA . LEU B 1 111 ? 14.586 3.064 -4.996 1 83.81 111 LEU B CA 1
ATOM 1669 C C . LEU B 1 111 ? 15.055 3.385 -6.41 1 83.81 111 LEU B C 1
ATOM 1671 O O . LEU B 1 111 ? 14.945 2.547 -7.309 1 83.81 111 LEU B O 1
ATOM 1675 N N . THR B 1 112 ? 15.477 4.566 -6.625 1 79.31 112 THR B N 1
ATOM 1676 C CA . THR B 1 112 ? 15.875 4.961 -7.973 1 79.31 112 THR B CA 1
ATOM 1677 C C . THR B 1 112 ? 17.406 4.984 -8.102 1 79.31 112 THR B C 1
ATOM 1679 O O . THR B 1 112 ? 17.938 5.215 -9.188 1 79.31 112 THR B O 1
ATOM 1682 N N . ALA B 1 113 ? 18.125 4.844 -7.055 1 74.81 113 ALA B N 1
ATOM 1683 C CA . ALA B 1 113 ? 19.578 4.832 -7.121 1 74.81 113 ALA B CA 1
ATOM 1684 C C . ALA B 1 113 ? 20.094 3.496 -7.656 1 74.81 113 ALA B C 1
ATOM 1686 O O . ALA B 1 113 ? 19.406 2.475 -7.547 1 74.81 113 ALA B O 1
#

pLDDT: mean 85.18, std 18.72, range [34.75, 98.5]

InterPro domains:
  IPR029039 Flavoprotein-like superfamily [G3DSA:3.40.50.360] (11-112)
  IPR029039 Flavoprotein-like superfamily [SSF52218] (22-111)

Radius of gyration: 18.48 Å; Cα contacts (8 Å, |Δi|>4): 447; chains: 2; bounding box: 38×58×45 Å

Nearest PDB structures (foldseek):
  4laf-assembly1_C  TM=9.625E-01  e=8.014E-08  Pseudomonas sp. WBC-3
  4la4-assembly1_B-2  TM=9.625E-01  e=8.568E-08  Pseudomonas sp. WBC-3
  3b6i-assembly1_A  TM=9.119E-01  e=5.737E-08  Escherichia coli K-12
  4laf-assembly1_D  TM=9.600E-01  e=2.335E-07  Pseudomonas sp. WBC-3
  7q6n-assembly1_A  TM=8.410E-01  e=7.011E-08  Salmonella enterica subsp. enterica serovar Typhimurium

Foldseek 3Di:
DDKDKPQDPDDLVVGLPLFIAIADEEEEADQPPCLPVVLVVCVVVCVVSNYHYDWLACQDVLVVDPPDRAGHDRRAQYGHQHPVRPDDRDPSSVVSNVSVVVVVVVSSVVRVD/DDKDKPQDDDDLVVGLPQEIAIADEEEEADQPPCLPVVLVVCVVVCVVSNYHYDWLACQDVLVVDPPDRAGHDRRAQYGHQHPVRPDDRDPSSVVSNVSVVVVRVVSSVVRVD

Solvent-accessible surface area (backbone atoms only — not comparable to full-atom values): 12176 Å² total; per-residue (Å²): 110,52,72,57,53,74,68,77,81,62,56,67,92,80,27,51,41,91,53,28,39,33,37,45,39,38,68,26,47,50,93,86,47,54,54,56,57,55,56,58,69,47,44,63,59,34,20,64,59,22,24,26,39,44,40,38,14,69,74,44,71,69,76,72,56,82,85,58,92,71,42,43,39,28,50,14,37,20,29,47,18,36,91,81,55,75,47,65,69,49,71,68,32,49,52,40,37,48,48,39,51,52,53,50,50,53,51,51,48,34,52,70,100,111,52,74,57,50,76,68,78,81,62,55,68,92,77,27,49,44,89,56,28,41,32,36,44,38,41,70,25,47,48,93,86,46,53,54,55,56,54,55,57,69,46,44,63,59,33,19,64,56,23,24,26,39,46,41,38,13,69,74,44,70,70,76,70,56,83,86,57,94,73,43,44,38,28,50,14,38,19,30,45,18,35,91,82,54,75,47,66,69,50,72,67,31,49,51,41,36,48,49,38,52,52,53,48,51,53,51,50,48,34,53,71,101

Sequence (226 aa):
MTMASPRSRDDWRKAFPLFGSAGLFFSIGTLGGGQETTAYSALPFFAHQSLTYVPLGYRSPLLFNLEEVHGGSPWGAGVLAGADGSRQPSTLELDVAEVQGESFAGVAKKLTAMTMASPRSRDDWRKAFPLFGSAGLFFSIGTLGGGQETTAYSALPFFAHQSLTYVPLGYRSPLLFNLEEVHGGSPWGAGVLAGADGSRQPSTLELDVAEVQGESFAGVAKKLTA

Secondary structure (DSSP, 8-state):
-EEE-----S-TTT-S-TTEEEEEEEEESSSSSSTTHHHHHHHHHHHHTTEEE---TT--GGGG--SS----BTTB-EEE--TTS-PPPPHHHHHHHHHHHHHHHHHHHHHH-/-EEE-----S-HHHHS-TTEEEEEEEEESSSSSSTTHHHHHHHHHHHHTTEEE---TT--GGGG--SS----BTTB-EEE--TTS-PPPPHHHHHHHHHHHHHHHHHHHHHH-